Protein AF-A0A7J6SSW9-F1 (afdb_monomer_lite)

InterPro domains:
  IPR013780 Glycosyl hydrolase, all-beta [G3DSA:2.60.40.1180] (41-170)
  IPR031705 Glycosyl hydrolase family 36, C-terminal [PF16874] (64-159)

Radius of gyration: 17.12 Å; chains: 1; bounding box: 47×37×43 Å

pLDDT: mean 83.86, std 14.27, range [36.84, 98.44]

Foldseek 3Di:
DCLPDVDDDDDDPVPDDPVVVLLVVLSVVLSVQPDDPQQVPFDKDWQADQPDCVRQPDFQWGKTKIKGAGNVLQKMKIKMWTAGGRDPDTFFDFGADDDHDQAFKWQKAFQRAAQWDQDPPPRDIDGHPDGDDPRPPNIDGNNCCHPVGDGDDDDGRGDMTIIMTGGCVVPDDDHHRPSDDPVVVVPPD

Sequence (189 aa):
MSMLGAMGVELNLMKADVELLEEIKALLHVYKSCIDANLLKGNFYRLWDPFDIHSTQVFGAEATAWMLVACDRSRAIVMVCMLHLKEVGKIIPRLQLKGLSEDTLYDIIDLAPSSYVRNPQTLQVVCNPVPVSKFSGMQLRGVTLMKAGLPLQFLFDGDCSLFEIRSSELGARPGPAGSFDFTTLRSAV

Organism: Perkinsus olseni (NCB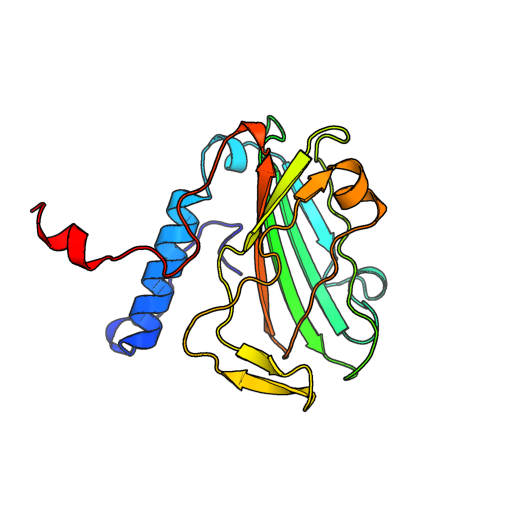I:txid32597)

Secondary structure (DSSP, 8-state):
-GGGSS----S-GGG--HHHHHHHHHHHHHHHHH--HHHHTSEEEEEE-TT-HHHHBSSSEEEEEEEEE-TTSSEEEEEEEEEEE-STTPPPPEE---S--SS-EEEEEESS-EEEEE-TTT--EEEEEEEE-TTTT-EEEHHHHHHT-EE----STT-EEEEEEEEGGG-PPP--TT-S-GGGGGG--

Structure (mmCIF, N/CA/C/O backbone):
data_AF-A0A7J6SSW9-F1
#
_entry.id   AF-A0A7J6SSW9-F1
#
loop_
_atom_site.group_PDB
_atom_site.id
_atom_site.type_symbol
_atom_site.la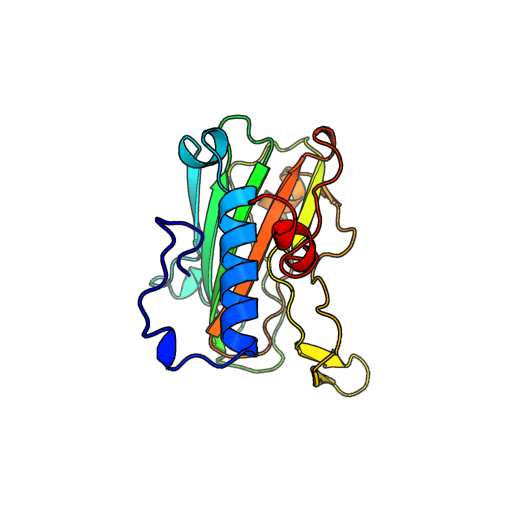bel_atom_id
_atom_site.label_alt_id
_atom_site.label_comp_id
_atom_site.label_asym_id
_atom_site.label_entity_id
_atom_site.label_seq_id
_atom_site.pdbx_PDB_ins_code
_atom_site.Cartn_x
_atom_site.Cartn_y
_atom_site.Cartn_z
_atom_site.occupancy
_atom_site.B_iso_or_equiv
_atom_site.auth_seq_id
_atom_site.auth_comp_id
_atom_site.auth_asym_id
_atom_site.auth_atom_id
_atom_site.pdbx_PDB_model_num
ATOM 1 N N . MET A 1 1 ? 8.406 -5.135 -2.472 1.00 63.28 1 MET A N 1
ATOM 2 C CA . MET A 1 1 ? 7.580 -6.127 -1.735 1.00 63.28 1 MET A CA 1
ATOM 3 C C . MET A 1 1 ? 7.979 -6.315 -0.268 1.00 63.28 1 MET A C 1
ATOM 5 O O . MET A 1 1 ? 7.126 -6.687 0.523 1.00 63.28 1 MET A O 1
ATOM 9 N N . SER A 1 2 ? 9.217 -6.018 0.144 1.00 81.31 2 SER A N 1
ATOM 10 C CA . SER A 1 2 ? 9.701 -6.224 1.525 1.00 81.31 2 SER A CA 1
ATOM 11 C C . SER A 1 2 ? 9.092 -5.301 2.601 1.00 81.31 2 SER A C 1
ATOM 13 O O . SER A 1 2 ? 9.369 -5.482 3.780 1.00 81.31 2 SER A O 1
ATOM 15 N N . MET A 1 3 ? 8.245 -4.334 2.225 1.00 84.44 3 MET A N 1
ATOM 16 C CA . MET A 1 3 ? 7.711 -3.297 3.126 1.00 84.44 3 MET A CA 1
ATOM 17 C C . MET A 1 3 ? 6.688 -3.806 4.153 1.00 84.44 3 MET A C 1
ATOM 19 O O . MET A 1 3 ? 6.492 -3.155 5.173 1.00 84.44 3 MET A O 1
ATOM 23 N N . LEU A 1 4 ? 6.034 -4.945 3.896 1.00 82.81 4 LEU A N 1
ATOM 24 C CA . LEU A 1 4 ? 5.072 -5.578 4.816 1.00 82.81 4 LEU A CA 1
ATOM 25 C C . LEU A 1 4 ? 5.655 -6.806 5.543 1.00 82.81 4 LEU A C 1
ATOM 27 O O . LEU A 1 4 ? 4.913 -7.651 6.037 1.00 82.81 4 LEU A O 1
ATOM 31 N N . GLY A 1 5 ? 6.982 -6.912 5.599 1.00 82.94 5 GLY A N 1
ATOM 32 C CA . GLY A 1 5 ? 7.710 -7.927 6.357 1.00 82.94 5 GLY A CA 1
ATOM 33 C C . GLY A 1 5 ? 8.915 -7.306 7.055 1.00 82.94 5 GLY A C 1
ATOM 34 O O . GLY A 1 5 ? 8.963 -6.094 7.252 1.00 82.94 5 GLY A O 1
ATOM 35 N N . ALA A 1 6 ? 9.908 -8.123 7.405 1.00 84.69 6 ALA A N 1
ATOM 36 C CA . ALA A 1 6 ? 11.196 -7.606 7.853 1.00 84.69 6 ALA A CA 1
ATOM 37 C C . ALA A 1 6 ? 11.920 -6.963 6.658 1.00 84.69 6 ALA A C 1
ATOM 39 O O . ALA A 1 6 ? 12.516 -7.659 5.836 1.00 84.69 6 ALA A O 1
ATOM 40 N N . MET A 1 7 ? 11.818 -5.638 6.527 1.00 86.50 7 MET A N 1
ATOM 41 C CA . MET A 1 7 ? 12.471 -4.923 5.434 1.00 86.50 7 MET A CA 1
ATOM 42 C C . MET A 1 7 ? 13.995 -4.977 5.592 1.00 86.50 7 MET A C 1
ATOM 44 O O . MET A 1 7 ? 14.540 -4.663 6.651 1.00 86.50 7 MET A O 1
ATOM 48 N N . GLY A 1 8 ? 14.668 -5.339 4.502 1.00 86.12 8 GLY A N 1
ATOM 49 C CA . GLY A 1 8 ? 16.114 -5.285 4.347 1.00 86.12 8 GLY A CA 1
ATOM 50 C C . GLY A 1 8 ? 16.493 -5.009 2.893 1.00 86.12 8 GLY A C 1
ATOM 51 O O . GLY A 1 8 ? 15.644 -5.031 1.997 1.00 86.12 8 GLY A O 1
ATOM 52 N N . VAL A 1 9 ? 17.777 -4.735 2.675 1.00 89.25 9 VAL A N 1
ATOM 53 C CA . VAL A 1 9 ? 18.369 -4.536 1.349 1.00 89.25 9 VAL A CA 1
ATOM 54 C C . VAL A 1 9 ? 19.467 -5.575 1.171 1.00 89.25 9 VAL A C 1
ATOM 56 O O . VAL A 1 9 ? 20.461 -5.556 1.891 1.00 89.25 9 VAL A O 1
ATOM 59 N N . GLU A 1 10 ? 19.288 -6.473 0.208 1.00 91.19 10 GLU A N 1
ATOM 60 C CA . GLU A 1 10 ? 20.213 -7.574 -0.076 1.00 91.19 10 GLU A CA 1
ATOM 61 C C . GLU A 1 10 ? 20.815 -7.402 -1.475 1.00 91.19 10 GLU A C 1
ATOM 63 O O . GLU A 1 10 ? 20.528 -8.147 -2.408 1.00 91.19 10 GLU A O 1
ATOM 68 N N . LEU A 1 11 ? 21.629 -6.357 -1.643 1.00 91.69 11 LEU A N 1
ATOM 69 C CA . LEU A 1 11 ? 22.349 -6.074 -2.887 1.00 91.69 11 LEU A CA 1
ATOM 70 C C . LEU A 1 11 ? 23.706 -5.425 -2.607 1.00 91.69 11 LEU A C 1
ATOM 72 O O . LEU A 1 11 ? 23.945 -4.870 -1.534 1.00 91.69 11 LEU A O 1
ATOM 76 N N . ASN A 1 12 ? 24.613 -5.482 -3.583 1.00 93.12 12 ASN A N 1
ATOM 77 C CA . ASN A 1 12 ? 25.920 -4.847 -3.455 1.00 93.12 12 ASN A CA 1
ATOM 78 C C . ASN A 1 12 ? 25.805 -3.328 -3.654 1.00 93.12 12 ASN A C 1
ATOM 80 O O . ASN A 1 12 ? 25.825 -2.845 -4.786 1.00 93.12 12 ASN A O 1
ATOM 84 N N . LEU A 1 13 ? 25.738 -2.587 -2.547 1.00 91.75 13 LEU A N 1
ATOM 85 C CA . LEU A 1 13 ? 25.616 -1.126 -2.547 1.00 91.75 13 LEU A CA 1
ATOM 86 C C . LEU A 1 13 ? 26.786 -0.412 -3.241 1.00 91.75 13 LEU A C 1
ATOM 88 O O . LEU A 1 13 ? 26.602 0.690 -3.741 1.00 91.75 13 LEU A O 1
ATOM 92 N N . MET A 1 14 ? 27.964 -1.040 -3.346 1.00 93.06 14 MET A N 1
ATOM 93 C CA . MET A 1 14 ? 29.116 -0.454 -4.050 1.00 93.06 14 MET A CA 1
ATOM 94 C C . MET A 1 14 ? 28.904 -0.354 -5.566 1.00 93.06 14 MET A C 1
ATOM 96 O O . MET A 1 14 ? 29.682 0.306 -6.248 1.00 93.06 14 MET A O 1
ATOM 100 N N . LYS A 1 15 ? 27.892 -1.048 -6.097 1.00 94.44 15 LYS A N 1
ATOM 101 C CA . LYS A 1 15 ? 27.513 -1.022 -7.515 1.00 94.44 15 LYS A CA 1
ATOM 102 C C . LYS A 1 15 ? 26.257 -0.192 -7.784 1.00 94.44 15 LYS A C 1
ATOM 104 O O . LYS A 1 15 ? 25.858 -0.098 -8.939 1.00 94.44 15 LYS A O 1
ATOM 109 N N . ALA A 1 16 ? 25.616 0.341 -6.745 1.00 92.19 16 ALA A N 1
ATOM 110 C CA . ALA A 1 16 ? 24.432 1.171 -6.897 1.00 92.19 16 ALA A CA 1
ATOM 111 C C . ALA A 1 16 ? 24.833 2.574 -7.368 1.00 92.19 16 ALA A C 1
ATOM 113 O O . ALA A 1 16 ? 25.826 3.132 -6.895 1.00 92.19 16 ALA A O 1
ATOM 114 N N . ASP A 1 17 ? 24.062 3.134 -8.294 1.00 93.81 17 ASP A N 1
ATOM 115 C CA . ASP A 1 17 ? 24.189 4.538 -8.662 1.00 93.81 17 ASP A CA 1
ATOM 116 C C . ASP A 1 17 ? 23.546 5.448 -7.601 1.00 93.81 17 ASP A C 1
ATOM 118 O O . ASP A 1 17 ? 22.956 5.001 -6.612 1.00 93.81 17 ASP A O 1
ATOM 122 N N . VAL A 1 18 ? 23.725 6.759 -7.774 1.00 91.38 18 VAL A N 1
ATOM 123 C CA . VAL A 1 18 ? 23.232 7.759 -6.818 1.00 91.38 18 VAL A CA 1
ATOM 124 C C . VAL A 1 18 ? 21.706 7.729 -6.730 1.00 91.38 18 VAL A C 1
ATOM 126 O O . VAL A 1 18 ? 21.168 7.838 -5.633 1.00 91.38 18 VAL A O 1
ATOM 129 N N . GLU A 1 19 ? 21.021 7.537 -7.857 1.00 87.44 19 GLU A N 1
ATOM 130 C CA . GLU A 1 19 ? 19.557 7.504 -7.925 1.00 87.44 19 GLU A CA 1
ATOM 131 C C . GLU A 1 19 ? 18.997 6.322 -7.125 1.00 87.44 19 GLU A C 1
ATOM 133 O O . GLU A 1 19 ? 18.188 6.524 -6.217 1.00 87.44 19 GLU A O 1
ATOM 138 N N . LEU A 1 20 ? 19.517 5.111 -7.350 1.00 89.06 20 LEU A N 1
ATOM 139 C CA . LEU A 1 20 ? 19.121 3.918 -6.604 1.00 89.06 20 LEU A CA 1
ATOM 140 C C . LEU A 1 20 ? 19.415 4.051 -5.104 1.00 89.06 20 LEU A C 1
ATOM 142 O O . LEU A 1 20 ? 18.624 3.609 -4.268 1.00 89.06 20 LEU A O 1
ATOM 146 N N . LEU A 1 21 ? 20.544 4.660 -4.729 1.00 91.25 21 LEU A N 1
ATOM 147 C CA . LEU A 1 21 ? 20.866 4.896 -3.319 1.00 91.25 21 LEU A CA 1
ATOM 148 C C . LEU A 1 21 ? 19.880 5.864 -2.652 1.00 91.25 21 LEU A C 1
ATOM 150 O O . LEU A 1 21 ? 19.507 5.637 -1.497 1.00 91.25 21 LEU A O 1
ATOM 154 N N . GLU A 1 22 ? 19.451 6.920 -3.343 1.00 88.94 22 GLU A N 1
ATOM 155 C CA . GLU A 1 22 ? 18.435 7.843 -2.825 1.00 88.94 22 GLU A CA 1
ATOM 156 C C . GLU A 1 22 ? 17.058 7.174 -2.718 1.00 88.94 22 GLU A C 1
ATOM 158 O O . GLU A 1 22 ? 16.386 7.323 -1.693 1.00 88.94 22 GLU A O 1
ATOM 163 N N . GLU A 1 23 ? 16.672 6.340 -3.687 1.00 86.62 23 GLU A N 1
ATOM 164 C CA . GLU A 1 23 ? 15.442 5.543 -3.603 1.00 86.62 23 GLU A CA 1
ATOM 165 C C . GLU A 1 23 ? 15.460 4.586 -2.403 1.00 86.62 23 GLU A C 1
ATOM 167 O O . GLU A 1 23 ? 14.502 4.527 -1.624 1.00 86.62 23 GLU A O 1
ATOM 172 N N . ILE A 1 24 ? 16.576 3.878 -2.190 1.00 90.19 24 ILE A N 1
ATOM 173 C CA . ILE A 1 24 ? 16.748 2.979 -1.042 1.00 90.19 24 ILE A CA 1
ATOM 174 C C . ILE A 1 24 ? 16.606 3.752 0.277 1.00 90.19 24 ILE A C 1
ATOM 176 O O . ILE A 1 24 ? 15.903 3.296 1.186 1.00 90.19 24 ILE A O 1
ATOM 180 N N . LYS A 1 25 ? 17.239 4.927 0.401 1.00 89.88 25 LYS A N 1
ATOM 181 C CA . LYS A 1 25 ? 17.121 5.778 1.600 1.00 89.88 25 LYS A CA 1
ATOM 182 C C . LYS A 1 25 ? 15.682 6.226 1.832 1.00 89.88 25 LYS A C 1
ATOM 184 O O . LYS A 1 25 ? 15.200 6.148 2.966 1.00 89.88 25 LYS A O 1
ATOM 189 N N . ALA A 1 26 ? 14.993 6.656 0.777 1.00 87.12 26 ALA A N 1
ATOM 190 C CA . ALA A 1 26 ? 13.605 7.093 0.854 1.00 87.12 26 ALA A CA 1
ATOM 191 C C . ALA A 1 26 ? 12.683 5.952 1.319 1.00 87.12 26 ALA A C 1
ATOM 193 O O . ALA A 1 26 ? 11.898 6.136 2.252 1.00 87.12 26 ALA A O 1
ATOM 194 N N . LEU A 1 27 ? 12.836 4.748 0.757 1.00 88.06 27 LEU A N 1
ATOM 195 C CA . LEU A 1 27 ? 12.067 3.566 1.161 1.00 88.06 27 LEU A CA 1
ATOM 196 C C . LEU A 1 27 ? 12.358 3.144 2.608 1.00 88.06 27 LEU A C 1
ATOM 198 O O . LEU A 1 27 ? 11.429 2.835 3.357 1.00 88.06 27 LEU A O 1
ATOM 202 N N . LEU A 1 28 ? 13.623 3.183 3.038 1.00 89.88 28 LEU A N 1
ATOM 203 C CA . LEU A 1 28 ? 14.003 2.906 4.428 1.00 89.88 28 LEU A CA 1
ATOM 204 C C . LEU A 1 28 ? 13.375 3.906 5.404 1.00 89.88 28 LEU A C 1
ATOM 206 O O . LEU A 1 28 ? 12.927 3.517 6.485 1.00 89.88 28 LEU A O 1
ATOM 210 N N . HIS A 1 29 ? 13.333 5.187 5.038 1.00 88.38 29 HIS A N 1
ATOM 211 C CA . HIS A 1 29 ? 12.685 6.218 5.845 1.00 88.38 29 HIS A CA 1
ATOM 212 C C . HIS A 1 29 ? 11.173 5.989 5.950 1.00 88.38 29 HIS A C 1
ATOM 214 O O . HIS A 1 29 ? 10.616 6.046 7.050 1.00 88.38 29 HIS A O 1
ATOM 220 N N . VAL A 1 30 ? 10.509 5.656 4.840 1.00 89.12 30 VAL A N 1
ATOM 221 C CA . VAL A 1 30 ? 9.089 5.275 4.859 1.00 89.12 30 VAL A CA 1
ATOM 222 C C . VAL A 1 30 ? 8.862 4.076 5.764 1.00 89.12 30 VAL A C 1
ATOM 224 O O . VAL A 1 30 ? 7.982 4.129 6.617 1.00 89.12 30 VAL A O 1
ATOM 227 N N . TYR A 1 31 ? 9.666 3.021 5.636 1.00 90.38 31 TYR A N 1
ATOM 228 C CA . TYR A 1 31 ? 9.512 1.824 6.459 1.00 90.38 31 TYR A CA 1
ATOM 229 C C . TYR A 1 31 ? 9.619 2.157 7.953 1.00 90.38 31 TYR A C 1
ATOM 231 O O . TYR A 1 31 ? 8.711 1.848 8.723 1.00 90.38 31 TYR A O 1
ATOM 239 N N . LYS A 1 32 ? 10.680 2.873 8.350 1.00 88.38 32 LYS A N 1
ATOM 240 C CA . LYS A 1 32 ? 10.925 3.258 9.751 1.00 88.38 32 LYS A CA 1
ATOM 241 C C . LYS A 1 32 ? 9.877 4.218 10.321 1.00 88.38 32 LYS A C 1
ATOM 243 O O . LYS A 1 32 ? 9.654 4.205 11.525 1.00 88.38 32 LYS A O 1
ATOM 248 N N . SER A 1 33 ? 9.264 5.060 9.489 1.00 87.50 33 SER A N 1
ATOM 249 C CA . SER A 1 33 ? 8.236 6.020 9.924 1.00 87.50 33 SER A CA 1
ATOM 250 C C . SER A 1 33 ? 6.816 5.446 9.904 1.00 87.50 33 SER A C 1
ATOM 252 O O . SER A 1 33 ? 5.956 5.921 10.642 1.00 87.50 33 SER A O 1
ATOM 254 N N . CYS A 1 34 ? 6.543 4.445 9.060 1.00 87.88 34 CYS A N 1
ATOM 255 C CA . CYS A 1 34 ? 5.229 3.804 8.966 1.00 87.88 34 CYS A CA 1
ATOM 256 C C . CYS A 1 34 ? 5.042 2.679 9.973 1.00 87.88 34 CYS A C 1
ATOM 258 O O . CYS A 1 34 ? 3.962 2.550 10.541 1.00 87.88 34 CYS A O 1
ATOM 260 N N . ILE A 1 35 ? 6.048 1.817 10.119 1.00 88.62 35 ILE A N 1
ATOM 261 C CA . ILE A 1 35 ? 5.898 0.551 10.829 1.00 88.62 35 ILE A CA 1
ATOM 262 C C . ILE A 1 35 ? 6.248 0.757 12.299 1.00 88.62 35 ILE A C 1
ATOM 264 O O . ILE A 1 35 ? 7.412 0.915 12.659 1.00 88.62 35 ILE A O 1
ATOM 268 N N . ASP A 1 36 ? 5.226 0.733 13.151 1.00 90.38 36 ASP A N 1
ATOM 269 C CA . ASP A 1 36 ? 5.363 0.824 14.601 1.00 90.38 36 ASP A CA 1
ATOM 270 C C . ASP A 1 36 ? 4.802 -0.411 15.321 1.00 90.38 36 ASP A C 1
ATOM 272 O O . ASP A 1 36 ? 4.251 -1.335 14.720 1.00 90.38 36 ASP A O 1
ATOM 276 N N . ALA A 1 37 ? 4.939 -0.431 16.648 1.00 91.25 37 ALA A N 1
ATOM 277 C CA . ALA A 1 37 ? 4.494 -1.548 17.472 1.00 91.25 37 ALA A CA 1
ATOM 278 C C . ALA A 1 37 ? 2.972 -1.789 17.429 1.00 91.25 37 ALA A C 1
ATOM 280 O O . ALA A 1 37 ? 2.544 -2.919 17.661 1.00 91.25 37 ALA A O 1
ATOM 281 N N . ASN A 1 38 ? 2.159 -0.760 17.163 1.00 92.56 38 ASN A N 1
ATOM 282 C CA . ASN A 1 38 ? 0.702 -0.888 17.089 1.00 92.56 38 ASN A CA 1
ATOM 283 C C . ASN A 1 38 ? 0.282 -1.562 15.772 1.00 92.56 38 ASN A C 1
ATOM 285 O O . ASN A 1 38 ? -0.562 -2.456 15.776 1.00 92.56 38 ASN A O 1
ATOM 289 N N . LEU A 1 39 ? 0.928 -1.201 14.659 1.00 92.75 39 LEU A N 1
ATOM 290 C CA . LEU A 1 39 ? 0.772 -1.888 13.374 1.00 92.75 39 LEU A CA 1
ATOM 291 C C . LEU A 1 39 ? 1.283 -3.331 13.433 1.00 92.75 39 LEU A C 1
ATOM 293 O O . LEU A 1 39 ? 0.570 -4.239 13.016 1.00 92.75 39 LEU A O 1
ATOM 297 N N . LEU A 1 40 ? 2.474 -3.563 13.995 1.00 91.38 40 LEU A N 1
ATOM 298 C CA . LEU A 1 40 ? 3.087 -4.900 14.063 1.00 91.38 40 LEU A CA 1
ATOM 299 C C . LEU A 1 40 ? 2.290 -5.906 14.906 1.00 91.38 40 LEU A C 1
ATOM 301 O O . LEU A 1 40 ? 2.305 -7.096 14.605 1.00 91.38 40 LEU A O 1
ATOM 305 N N . LYS A 1 41 ? 1.606 -5.446 15.959 1.00 94.44 41 LYS A N 1
ATOM 306 C CA . LYS A 1 41 ? 0.705 -6.279 16.781 1.00 94.44 41 LYS A CA 1
ATOM 307 C C . LYS A 1 41 ? -0.701 -6.405 16.194 1.00 94.44 41 LYS A C 1
ATOM 309 O O . LYS A 1 41 ? -1.527 -7.128 16.749 1.00 94.44 41 LYS A O 1
ATOM 314 N N . GLY A 1 42 ? -0.970 -5.657 15.131 1.00 95.75 42 GLY A N 1
ATOM 315 C CA . GLY A 1 42 ? -2.257 -5.569 14.480 1.00 95.75 42 GLY A CA 1
ATOM 316 C C . GLY A 1 42 ? -2.612 -6.803 13.655 1.00 95.75 42 GLY A C 1
ATOM 317 O O . GLY A 1 42 ? -2.025 -7.877 13.775 1.00 95.75 42 GLY A O 1
ATOM 318 N N . ASN A 1 43 ? -3.606 -6.641 12.788 1.00 97.69 43 ASN A N 1
ATOM 319 C CA . ASN A 1 43 ? -4.138 -7.718 11.965 1.00 97.69 43 ASN A CA 1
ATOM 320 C C . ASN A 1 43 ? -3.596 -7.639 10.538 1.00 97.69 43 ASN A C 1
ATOM 322 O O . ASN A 1 43 ? -3.675 -6.593 9.892 1.00 97.69 43 ASN A O 1
ATOM 326 N N . PHE A 1 44 ? -3.108 -8.766 10.027 1.00 96.62 44 PHE A N 1
ATOM 327 C CA . PHE A 1 44 ? -2.694 -8.913 8.636 1.00 96.62 44 PHE A CA 1
ATOM 328 C C . PHE A 1 44 ? -3.826 -9.523 7.802 1.00 96.62 44 PHE A C 1
ATOM 330 O O . PHE A 1 44 ? -4.333 -10.600 8.120 1.00 96.62 44 PHE A O 1
ATOM 337 N N . TYR A 1 45 ? -4.194 -8.864 6.705 1.00 96.81 45 TYR A N 1
ATOM 338 C CA . TYR A 1 45 ? -5.230 -9.328 5.787 1.00 96.81 45 TYR A CA 1
ATOM 339 C C . TYR A 1 45 ? -4.664 -9.543 4.389 1.00 96.81 45 TYR A C 1
ATOM 341 O O . TYR A 1 45 ? -4.054 -8.651 3.796 1.00 96.81 45 TYR A O 1
ATOM 349 N N . ARG A 1 46 ? -4.968 -10.713 3.823 1.00 94.44 46 ARG A N 1
ATOM 350 C CA . ARG A 1 46 ? -4.842 -10.949 2.385 1.00 94.44 46 ARG A CA 1
ATOM 351 C C . ARG A 1 46 ? -6.072 -10.392 1.669 1.00 94.44 46 ARG A C 1
ATOM 353 O O . ARG A 1 46 ? -7.213 -10.693 2.052 1.00 94.44 46 ARG A O 1
ATOM 360 N N . LEU A 1 47 ? -5.837 -9.540 0.676 1.00 93.31 47 LEU A N 1
ATOM 361 C CA . LEU A 1 47 ? -6.886 -8.866 -0.087 1.00 93.31 47 LEU A CA 1
ATOM 362 C C . LEU A 1 47 ? -7.089 -9.540 -1.443 1.00 93.31 47 LEU A C 1
ATOM 364 O O . LEU A 1 47 ? -8.217 -9.922 -1.743 1.00 93.31 47 LEU A O 1
ATOM 368 N N . TRP A 1 48 ? -6.001 -9.768 -2.181 1.00 91.19 48 TRP A N 1
ATOM 369 C CA . TRP A 1 48 ? -5.976 -10.580 -3.401 1.00 91.19 48 TRP A CA 1
ATOM 370 C C . TRP A 1 48 ? -4.958 -11.706 -3.248 1.00 91.19 48 TRP A C 1
ATOM 372 O O . TRP A 1 48 ? -3.871 -11.481 -2.713 1.00 91.19 48 TRP A O 1
ATOM 382 N N . ASP A 1 49 ? -5.340 -12.908 -3.670 1.00 87.31 49 ASP A N 1
ATOM 383 C CA . ASP A 1 49 ? -4.546 -14.127 -3.559 1.00 87.31 49 ASP A CA 1
ATOM 384 C C . ASP A 1 49 ? -3.836 -14.407 -4.890 1.00 87.31 49 ASP A C 1
ATOM 386 O O . ASP A 1 49 ? -4.530 -14.724 -5.854 1.00 87.31 49 ASP A O 1
ATOM 390 N N . PRO A 1 50 ? -2.488 -14.365 -4.942 1.00 83.75 50 PRO A N 1
ATOM 391 C CA . PRO A 1 50 ? -1.700 -14.543 -6.165 1.00 83.75 50 PRO A CA 1
ATOM 392 C C . PRO A 1 50 ? -1.920 -15.890 -6.870 1.00 83.75 50 PRO A C 1
ATOM 394 O O . PRO A 1 50 ? -1.547 -16.021 -8.033 1.00 83.75 50 PRO A O 1
ATOM 397 N N . PHE A 1 51 ? -2.499 -16.885 -6.192 1.00 83.56 51 PHE A N 1
ATOM 398 C CA . PHE A 1 51 ? -2.753 -18.218 -6.743 1.00 83.56 51 PHE A CA 1
ATOM 399 C C . PHE A 1 51 ? -4.208 -18.432 -7.163 1.00 83.56 51 PHE A C 1
ATOM 401 O O . PHE A 1 51 ? -4.502 -19.383 -7.889 1.00 83.56 51 PHE A O 1
ATOM 408 N N . ASP A 1 52 ? -5.118 -17.559 -6.733 1.00 80.81 52 ASP A N 1
ATOM 409 C CA . ASP A 1 52 ? -6.508 -17.600 -7.160 1.00 80.81 52 ASP A CA 1
ATOM 410 C C . ASP A 1 52 ? -6.713 -16.638 -8.326 1.00 80.81 52 ASP A C 1
ATOM 412 O O . ASP A 1 52 ? -6.789 -15.415 -8.156 1.00 80.81 52 ASP A O 1
ATOM 416 N N . ILE A 1 53 ? -6.856 -17.217 -9.518 1.00 68.00 53 ILE A N 1
ATOM 417 C CA . ILE A 1 53 ? -7.146 -16.480 -10.746 1.00 68.00 53 ILE A CA 1
ATOM 418 C C . ILE A 1 53 ? -8.417 -15.635 -10.626 1.00 68.00 53 ILE A C 1
ATOM 420 O O . ILE A 1 53 ? -8.484 -14.582 -11.241 1.00 68.00 53 ILE A O 1
ATOM 424 N N . HIS A 1 54 ? -9.411 -16.031 -9.830 1.00 71.50 54 HIS A N 1
ATOM 425 C CA . HIS A 1 54 ? -10.647 -15.261 -9.683 1.00 71.50 54 HIS A CA 1
ATOM 426 C C . HIS A 1 54 ? -10.461 -14.038 -8.783 1.00 71.50 54 HIS A C 1
ATOM 428 O O . HIS A 1 54 ? -11.144 -13.032 -8.973 1.00 71.50 54 HIS A O 1
ATOM 434 N N . SER A 1 55 ? -9.526 -14.105 -7.832 1.00 67.19 55 SER A N 1
ATOM 435 C CA . SER A 1 55 ? -9.204 -12.984 -6.945 1.00 67.19 55 SER A CA 1
ATOM 436 C C . SER A 1 55 ? -8.155 -12.030 -7.529 1.00 67.19 55 SER A C 1
ATOM 438 O O . SER A 1 55 ? -8.193 -10.836 -7.240 1.00 67.19 55 SER A O 1
ATOM 440 N N . THR A 1 56 ? -7.236 -12.551 -8.350 1.00 62.56 56 THR A N 1
ATOM 441 C CA . THR A 1 56 ? -6.145 -11.793 -8.987 1.00 62.56 56 THR A CA 1
ATOM 442 C C . THR A 1 56 ? -6.513 -11.220 -10.335 1.00 62.56 56 THR A C 1
ATOM 444 O O . THR A 1 56 ? -5.941 -10.188 -10.682 1.00 62.56 56 THR A O 1
ATOM 447 N N . GLN A 1 57 ? -7.414 -11.864 -11.098 1.00 57.00 57 GLN A N 1
ATOM 448 C CA . GLN A 1 57 ? -7.861 -11.358 -12.394 1.00 57.00 57 GLN A CA 1
ATOM 449 C C . GLN A 1 57 ? -8.786 -10.177 -12.196 1.00 57.00 57 GLN A C 1
ATOM 451 O O . GLN A 1 57 ? -10.013 -10.269 -12.284 1.00 57.00 57 GLN A O 1
ATOM 456 N N . VAL A 1 58 ? -8.168 -9.025 -12.001 1.00 60.88 58 VAL A N 1
ATOM 457 C CA . VAL A 1 58 ? -8.887 -7.776 -12.068 1.00 60.88 58 VAL A CA 1
ATOM 458 C C . VAL A 1 58 ? -8.789 -7.262 -13.494 1.00 60.88 58 VAL A C 1
ATOM 460 O O . VAL A 1 58 ? -7.776 -6.706 -13.901 1.00 60.88 58 VAL A O 1
ATOM 463 N N . PHE A 1 59 ? -9.844 -7.520 -14.271 1.00 61.59 59 PHE A N 1
ATOM 464 C CA . PHE A 1 59 ? -10.065 -6.957 -15.607 1.00 61.59 59 PHE A CA 1
ATOM 465 C C . PHE A 1 59 ? -8.832 -6.985 -16.534 1.00 61.59 59 PHE A C 1
ATOM 467 O O . PHE A 1 59 ? -8.480 -5.973 -17.127 1.00 61.59 59 PHE A O 1
ATOM 474 N N . GLY A 1 60 ? -8.200 -8.149 -16.710 1.00 61.47 60 GLY A N 1
ATOM 475 C CA . GLY A 1 60 ? -7.062 -8.286 -17.630 1.00 61.47 60 GLY A CA 1
ATOM 476 C C . GLY A 1 60 ? -5.701 -7.990 -17.001 1.00 61.47 60 GLY A C 1
ATOM 477 O O . GLY A 1 60 ? -4.759 -7.670 -17.718 1.00 61.47 60 GLY A O 1
ATOM 478 N N . ALA A 1 61 ? -5.578 -8.121 -15.685 1.00 68.38 61 ALA A N 1
ATOM 479 C CA . ALA A 1 61 ? -4.309 -8.043 -14.979 1.00 68.38 61 ALA A CA 1
ATOM 480 C C . ALA A 1 61 ? -4.284 -9.061 -13.829 1.00 68.38 61 ALA A C 1
ATOM 482 O O . ALA A 1 61 ? -5.341 -9.376 -13.291 1.00 68.38 61 ALA A O 1
ATOM 483 N N . GLU A 1 62 ? -3.114 -9.589 -13.482 1.00 83.94 62 GLU A N 1
ATOM 484 C CA . GLU A 1 62 ? -2.877 -10.431 -12.307 1.00 83.94 62 GLU A CA 1
ATOM 485 C C . GLU A 1 62 ? -2.198 -9.589 -11.236 1.00 83.94 62 GLU A C 1
ATOM 487 O O . GLU A 1 62 ? -1.101 -9.079 -11.454 1.00 83.94 62 GLU A O 1
ATOM 492 N N . ALA A 1 63 ? -2.835 -9.433 -10.079 1.00 87.75 63 ALA A N 1
ATOM 493 C CA . ALA A 1 63 ? -2.299 -8.624 -8.993 1.00 87.75 63 ALA A CA 1
ATOM 494 C C . ALA A 1 63 ? -2.483 -9.297 -7.636 1.00 87.75 63 ALA A C 1
ATOM 496 O O . ALA A 1 63 ? -3.461 -9.997 -7.396 1.00 87.75 63 ALA A O 1
ATOM 497 N N . THR A 1 64 ? -1.563 -9.016 -6.720 1.00 91.38 64 THR A N 1
ATOM 498 C CA . THR A 1 64 ? -1.647 -9.452 -5.325 1.00 91.38 64 THR A CA 1
ATOM 499 C C . THR A 1 64 ? -1.699 -8.250 -4.400 1.00 91.38 64 THR A C 1
ATOM 501 O O . THR A 1 64 ? -1.083 -7.216 -4.671 1.00 91.38 64 THR A O 1
ATOM 504 N N . ALA A 1 65 ? -2.431 -8.375 -3.299 1.00 93.19 65 ALA A N 1
ATOM 505 C CA . ALA A 1 65 ? -2.634 -7.272 -2.376 1.00 93.19 65 ALA A CA 1
ATOM 506 C C . ALA A 1 65 ? -2.732 -7.752 -0.933 1.00 93.19 65 ALA A C 1
ATOM 508 O O . ALA A 1 65 ? -3.415 -8.733 -0.620 1.00 93.19 65 ALA A O 1
ATOM 509 N N . TRP A 1 66 ? -2.099 -6.997 -0.045 1.00 94.88 66 TRP A N 1
ATOM 510 C CA . TRP A 1 66 ? -2.070 -7.267 1.384 1.00 94.88 66 TRP A CA 1
ATOM 511 C C . TRP A 1 66 ? -2.229 -5.966 2.159 1.00 94.88 66 TRP A C 1
ATOM 513 O O . TRP A 1 66 ? -1.859 -4.892 1.677 1.00 94.88 66 TRP A O 1
ATOM 523 N N . MET A 1 67 ? -2.734 -6.066 3.384 1.00 96.75 67 MET A N 1
ATOM 524 C CA . MET A 1 67 ? -2.754 -4.935 4.301 1.00 96.75 67 MET A CA 1
ATOM 525 C C . MET A 1 67 ? -2.468 -5.348 5.740 1.00 96.75 67 MET A C 1
ATOM 527 O O . MET A 1 67 ? -2.857 -6.430 6.177 1.00 96.75 67 MET A O 1
ATOM 531 N N . LEU A 1 68 ? -1.829 -4.449 6.479 1.00 97.19 68 LEU A N 1
ATOM 532 C CA . LEU A 1 68 ? -1.617 -4.541 7.919 1.00 97.19 68 LEU A CA 1
ATOM 533 C C . LEU A 1 68 ? -2.439 -3.444 8.594 1.00 97.19 68 LEU A C 1
ATOM 535 O O . LEU A 1 68 ? -2.266 -2.276 8.264 1.00 97.19 68 LEU A O 1
ATOM 539 N N . VAL A 1 69 ? -3.333 -3.807 9.510 1.00 98.00 69 VAL A N 1
ATOM 540 C CA . VAL A 1 69 ? -4.222 -2.878 10.229 1.00 98.00 69 VAL A CA 1
ATOM 541 C C . VAL A 1 69 ? -3.809 -2.816 11.688 1.00 98.00 69 VAL A C 1
ATOM 543 O O . VAL A 1 69 ? -3.743 -3.856 12.335 1.00 98.00 69 VAL A O 1
ATOM 546 N N . ALA A 1 70 ? -3.588 -1.615 12.216 1.00 97.12 70 ALA A N 1
ATOM 547 C CA . ALA A 1 70 ? -3.261 -1.392 13.622 1.00 97.12 70 ALA A CA 1
ATOM 548 C C . ALA A 1 70 ? -4.346 -1.934 14.575 1.00 97.12 70 ALA A C 1
ATOM 550 O O . ALA A 1 70 ? -5.519 -2.025 14.202 1.00 97.12 70 ALA A O 1
ATOM 551 N N . CYS A 1 71 ? -3.982 -2.274 15.817 1.00 97.12 71 CYS A N 1
ATOM 552 C CA . CYS A 1 71 ? -4.919 -2.864 16.788 1.00 97.12 71 CYS A CA 1
ATOM 553 C C . CYS A 1 71 ? -6.150 -1.986 17.056 1.00 97.12 71 CYS A C 1
ATOM 555 O O . CYS A 1 71 ? -7.266 -2.487 17.178 1.00 97.12 71 CYS A O 1
ATOM 557 N N . ASP A 1 72 ? -5.938 -0.675 17.121 1.00 96.56 72 ASP A N 1
ATOM 558 C CA . ASP A 1 72 ? -6.967 0.352 17.319 1.00 96.56 72 ASP A CA 1
ATOM 559 C C . ASP A 1 72 ? -7.720 0.719 16.028 1.00 96.56 72 ASP A C 1
ATOM 561 O O . ASP A 1 72 ? -8.622 1.552 16.056 1.00 96.56 72 ASP A O 1
ATOM 565 N N . ARG A 1 73 ? -7.351 0.114 14.888 1.00 97.75 73 ARG A N 1
ATOM 566 C CA . ARG A 1 73 ? -7.883 0.400 13.544 1.00 97.75 73 ARG A CA 1
ATOM 567 C C . ARG A 1 73 ? -7.740 1.864 13.128 1.00 97.75 73 ARG A C 1
ATOM 569 O O . ARG A 1 73 ? -8.376 2.288 12.162 1.00 97.75 73 ARG A O 1
ATOM 576 N N . SER A 1 74 ? -6.903 2.637 13.817 1.00 96.00 74 SER A N 1
ATOM 577 C CA . SER A 1 74 ? -6.691 4.046 13.497 1.00 96.00 74 SER A CA 1
ATOM 578 C C . SER A 1 74 ? -5.878 4.198 12.216 1.00 96.00 74 SER A C 1
ATOM 580 O O . SER A 1 74 ? -5.987 5.217 11.537 1.00 96.00 74 SER A O 1
ATOM 582 N N . ARG A 1 75 ? -5.081 3.179 11.864 1.00 95.62 75 ARG A N 1
ATOM 583 C CA . ARG A 1 75 ? -4.243 3.158 10.665 1.00 95.62 75 ARG A CA 1
ATOM 584 C C . ARG A 1 75 ? -4.125 1.780 10.037 1.00 95.62 75 ARG A C 1
ATOM 586 O O . ARG A 1 75 ? -4.247 0.761 10.718 1.00 95.62 75 ARG A O 1
ATOM 593 N N . ALA A 1 76 ? -3.814 1.760 8.749 1.00 97.19 76 ALA A N 1
ATOM 594 C CA . ALA A 1 76 ? -3.402 0.569 8.029 1.00 97.19 76 ALA A CA 1
ATOM 595 C C . ALA A 1 76 ? -2.352 0.896 6.960 1.00 97.19 76 ALA A C 1
ATOM 597 O O . ALA A 1 76 ? -2.372 1.979 6.385 1.00 97.19 76 ALA A O 1
ATOM 598 N N . ILE A 1 77 ? -1.472 -0.055 6.659 1.00 96.38 77 ILE A N 1
ATOM 599 C CA . ILE A 1 77 ? -0.556 0.009 5.513 1.00 96.38 77 ILE A CA 1
ATOM 600 C C . ILE A 1 77 ? -1.025 -1.008 4.486 1.00 96.38 77 ILE A C 1
ATOM 602 O O . ILE A 1 77 ? -1.238 -2.174 4.822 1.00 96.38 77 ILE A O 1
ATOM 606 N N . VAL A 1 78 ? -1.184 -0.570 3.243 1.00 96.31 78 VAL A N 1
ATOM 607 C CA . VAL A 1 78 ? -1.651 -1.397 2.132 1.00 96.31 78 VAL A CA 1
ATOM 608 C C . VAL A 1 78 ? -0.563 -1.457 1.072 1.00 96.31 78 VAL A C 1
ATOM 610 O O . VAL A 1 78 ? 0.005 -0.433 0.691 1.00 96.31 78 VAL A O 1
ATOM 613 N N . MET A 1 79 ? -0.288 -2.663 0.584 1.00 94.56 79 MET A N 1
ATOM 614 C CA . MET A 1 79 ? 0.613 -2.886 -0.538 1.00 94.56 79 MET A CA 1
ATOM 615 C C . MET A 1 79 ? -0.087 -3.704 -1.609 1.00 94.56 79 MET A C 1
ATOM 617 O O . MET A 1 79 ? -0.703 -4.732 -1.322 1.00 94.56 79 MET A O 1
ATOM 621 N N . VAL A 1 80 ? 0.059 -3.258 -2.849 1.00 92.31 80 VAL A N 1
ATOM 622 C CA . VAL A 1 80 ? -0.480 -3.923 -4.031 1.00 92.31 80 VAL A CA 1
ATOM 623 C C . VAL A 1 80 ? 0.628 -4.057 -5.053 1.00 92.31 80 VAL A C 1
ATOM 625 O O . VAL A 1 80 ? 1.392 -3.114 -5.261 1.00 92.31 80 VAL A O 1
ATOM 628 N N . CYS A 1 81 ? 0.736 -5.225 -5.668 1.00 90.06 81 CYS A N 1
ATOM 629 C CA . CYS A 1 81 ? 1.741 -5.520 -6.679 1.00 90.06 81 CYS A CA 1
ATOM 630 C C . CYS A 1 81 ? 1.043 -6.076 -7.913 1.00 90.06 81 CYS A C 1
ATOM 632 O O . CYS A 1 81 ? 0.333 -7.081 -7.822 1.00 90.06 81 CYS A O 1
ATOM 634 N N . MET A 1 82 ? 1.257 -5.420 -9.048 1.00 87.62 82 MET A N 1
ATOM 635 C CA . MET A 1 82 ? 0.903 -5.946 -10.354 1.00 87.62 82 MET A CA 1
ATOM 636 C C . MET A 1 82 ? 1.928 -7.009 -10.740 1.00 87.62 82 MET A C 1
ATOM 638 O O . MET A 1 82 ? 3.119 -6.722 -10.828 1.00 87.62 82 MET A O 1
ATOM 642 N N . LEU A 1 83 ? 1.471 -8.237 -10.947 1.00 85.25 83 LEU A N 1
ATOM 643 C CA . LEU A 1 83 ? 2.316 -9.352 -11.363 1.00 85.25 83 LEU A CA 1
ATOM 644 C C . LEU A 1 83 ? 2.442 -9.374 -12.884 1.00 85.25 83 LEU A C 1
ATOM 646 O O . LEU A 1 83 ? 3.553 -9.457 -13.399 1.00 85.25 83 LEU A O 1
ATOM 650 N N . HIS A 1 84 ? 1.314 -9.256 -13.588 1.00 80.94 84 HIS A N 1
ATOM 651 C CA . HIS A 1 84 ? 1.290 -9.290 -15.046 1.00 80.94 84 HIS A CA 1
ATOM 652 C C . HIS A 1 84 ? 0.057 -8.586 -15.627 1.00 80.94 84 HIS A C 1
ATOM 654 O O . HIS A 1 84 ? -1.077 -8.857 -15.227 1.00 80.94 84 HIS A O 1
ATOM 660 N N . LEU A 1 85 ? 0.261 -7.713 -16.608 1.00 72.81 85 LEU A N 1
ATOM 661 C CA . LEU A 1 85 ? -0.775 -7.026 -17.365 1.00 72.81 85 LEU A CA 1
ATOM 662 C C . LEU A 1 85 ? -1.099 -7.837 -18.626 1.00 72.81 85 LEU A C 1
ATOM 664 O O . LEU A 1 85 ? -0.328 -7.876 -19.582 1.00 72.81 85 LEU A O 1
ATOM 668 N N . LYS A 1 86 ? -2.273 -8.470 -18.647 1.00 67.75 86 LYS A N 1
ATOM 669 C CA . LYS A 1 86 ? -2.724 -9.299 -19.776 1.00 67.75 86 LYS A CA 1
ATOM 670 C C . LYS A 1 86 ? -3.306 -8.473 -20.917 1.00 67.75 86 LYS A C 1
ATOM 672 O O . LYS A 1 86 ? -3.111 -8.816 -22.077 1.00 67.75 86 LYS A O 1
ATOM 677 N N . GLU A 1 87 ? -4.043 -7.405 -20.608 1.00 66.81 87 GLU A N 1
ATOM 678 C CA . GLU A 1 87 ? -4.711 -6.576 -21.616 1.00 66.81 87 GLU A CA 1
ATOM 679 C C . GLU A 1 87 ? -4.671 -5.083 -21.265 1.00 66.81 87 GLU A C 1
ATOM 681 O O . GLU A 1 87 ? -5.094 -4.653 -20.191 1.00 66.81 87 GLU A O 1
ATOM 686 N N . VAL A 1 88 ? -4.209 -4.265 -22.214 1.00 61.00 88 VAL A N 1
ATOM 687 C CA . VAL A 1 88 ? -4.151 -2.805 -22.064 1.00 61.00 88 VAL A CA 1
ATOM 688 C C . VAL A 1 88 ? -5.537 -2.199 -22.312 1.00 61.00 88 VAL A C 1
ATOM 690 O O . VAL A 1 88 ? -6.165 -2.471 -23.330 1.00 61.00 88 VAL A O 1
ATOM 693 N N . GLY A 1 89 ? -5.999 -1.318 -21.417 1.00 57.59 89 GLY A N 1
ATOM 694 C CA . GLY A 1 89 ? -7.204 -0.500 -21.637 1.00 57.59 89 GLY A CA 1
ATOM 695 C C . GLY A 1 89 ? -8.506 -1.027 -21.021 1.00 57.59 89 GLY A C 1
ATOM 696 O O . GLY A 1 89 ? -9.557 -0.428 -21.246 1.00 57.59 89 GLY A O 1
ATOM 697 N N . LYS A 1 90 ? -8.461 -2.098 -20.222 1.00 61.78 90 LYS A N 1
ATOM 698 C CA . LYS A 1 90 ? -9.601 -2.550 -19.410 1.00 61.78 90 LYS A CA 1
ATOM 699 C C . LYS A 1 90 ? -9.731 -1.778 -18.081 1.00 61.78 90 LYS A C 1
ATOM 701 O O . LYS A 1 90 ? -8.850 -1.012 -17.695 1.00 61.78 90 LYS A O 1
ATOM 706 N N . ILE A 1 91 ? -10.896 -1.930 -17.438 1.00 56.88 91 ILE A N 1
ATOM 707 C CA . ILE A 1 91 ? -11.367 -1.172 -16.262 1.00 56.88 91 ILE A CA 1
ATOM 708 C C . ILE A 1 91 ? -10.362 -1.211 -15.099 1.00 56.88 91 ILE A C 1
ATOM 710 O O . ILE A 1 91 ? -9.769 -2.240 -14.799 1.00 56.88 91 ILE A O 1
ATOM 714 N N . ILE A 1 92 ? -10.248 -0.077 -14.404 1.00 66.19 92 ILE A N 1
ATOM 715 C CA . ILE A 1 92 ? -9.435 0.135 -13.202 1.00 66.19 92 ILE A CA 1
ATOM 716 C C . ILE A 1 92 ? -9.888 -0.812 -12.067 1.00 66.19 92 ILE A C 1
ATOM 718 O O . ILE A 1 92 ? -11.044 -0.712 -11.635 1.00 66.19 92 ILE A O 1
ATOM 722 N N . PRO A 1 93 ? -9.007 -1.690 -11.545 1.00 75.06 93 PRO A N 1
ATOM 723 C CA . PRO A 1 93 ? -9.282 -2.506 -10.369 1.00 75.06 93 PRO A CA 1
ATOM 724 C C . PRO A 1 93 ? -9.849 -1.717 -9.199 1.00 75.06 93 PRO A C 1
ATOM 726 O O . PRO A 1 93 ? -9.320 -0.660 -8.866 1.00 75.06 93 PRO A O 1
ATOM 729 N N . ARG A 1 94 ? -10.868 -2.259 -8.520 1.00 87.06 94 ARG A N 1
ATOM 730 C CA . ARG A 1 94 ? -11.308 -1.750 -7.215 1.00 87.06 94 ARG A CA 1
ATOM 731 C C . ARG A 1 94 ? -10.823 -2.674 -6.112 1.00 87.06 94 ARG A C 1
ATOM 733 O O . ARG A 1 94 ? -11.295 -3.800 -5.993 1.00 87.06 94 ARG A O 1
ATOM 740 N N . LEU A 1 95 ? -9.892 -2.191 -5.300 1.00 91.94 95 LEU A N 1
ATOM 741 C CA . LEU A 1 95 ? -9.392 -2.916 -4.143 1.00 91.94 95 LEU A CA 1
ATOM 742 C C . LEU A 1 95 ? -10.303 -2.673 -2.940 1.00 91.94 95 LEU A C 1
ATOM 744 O O . LEU A 1 95 ? -10.309 -1.582 -2.371 1.00 91.94 95 LEU A O 1
ATOM 748 N N . GLN A 1 96 ? -11.050 -3.696 -2.536 1.00 95.06 96 GLN A N 1
ATOM 749 C CA . GLN A 1 96 ? -11.804 -3.685 -1.284 1.00 95.06 96 GLN A CA 1
ATOM 750 C C . GLN A 1 96 ? -10.867 -3.964 -0.105 1.00 95.06 96 GLN A C 1
ATOM 752 O O . GLN A 1 96 ? -10.156 -4.971 -0.085 1.00 95.06 96 GLN A O 1
ATOM 757 N N . LEU A 1 97 ? -10.864 -3.064 0.878 1.00 97.56 97 LEU A N 1
ATOM 758 C CA . LEU A 1 97 ? -10.069 -3.211 2.099 1.00 97.56 97 LEU A CA 1
ATOM 759 C C . LEU A 1 97 ? -10.804 -4.059 3.148 1.00 97.56 97 LEU A C 1
ATOM 761 O O . LEU A 1 97 ? -11.972 -4.409 2.985 1.00 97.56 97 LEU A O 1
ATOM 765 N N . LYS A 1 98 ? -10.119 -4.398 4.245 1.00 98.12 98 LYS A N 1
ATOM 766 C CA . LYS A 1 98 ? -10.663 -5.202 5.350 1.00 98.12 98 LYS A CA 1
ATOM 767 C C . LYS A 1 98 ? -10.212 -4.662 6.708 1.00 98.12 98 LYS A C 1
ATOM 769 O O . LYS A 1 98 ? -9.165 -4.037 6.822 1.00 98.12 98 LYS A O 1
ATOM 774 N N . GLY A 1 99 ? -10.996 -4.930 7.751 1.00 97.94 99 GLY A N 1
ATOM 775 C CA . GLY A 1 99 ? -10.588 -4.708 9.144 1.00 97.94 99 GLY A CA 1
ATOM 776 C C . GLY A 1 99 ? -10.572 -3.254 9.629 1.00 97.94 99 GLY A C 1
ATOM 777 O O . GLY A 1 99 ? -10.141 -3.015 10.755 1.00 97.94 99 GLY A O 1
ATOM 778 N N . LEU A 1 100 ? -11.042 -2.298 8.823 1.00 98.44 100 LEU A N 1
ATOM 779 C CA . LEU A 1 100 ? -11.174 -0.891 9.215 1.00 98.44 100 LEU A CA 1
ATOM 780 C C . LEU A 1 100 ? -12.421 -0.666 10.084 1.00 98.44 100 LEU A C 1
ATOM 782 O O . LEU A 1 100 ? -13.329 -1.497 10.131 1.00 98.44 100 LEU A O 1
ATOM 786 N N . SER A 1 101 ? -12.475 0.471 10.775 1.00 98.19 101 SER A N 1
ATOM 787 C CA . SER A 1 101 ? -13.700 0.940 11.431 1.00 98.19 101 SER A CA 1
ATOM 788 C C . SER A 1 101 ? -14.654 1.523 10.386 1.00 98.19 101 SER A C 1
ATOM 790 O O . SER A 1 101 ? -14.243 2.360 9.586 1.00 98.19 101 SER A O 1
ATOM 792 N N . GLU A 1 102 ? -15.915 1.084 10.355 1.00 98.00 102 GLU A N 1
ATOM 793 C CA . GLU A 1 102 ? -16.871 1.474 9.305 1.00 98.00 102 GLU A CA 1
ATOM 794 C C . GLU A 1 102 ? -17.146 2.983 9.276 1.00 98.00 102 GLU A C 1
ATOM 796 O O . GLU A 1 102 ? -17.144 3.591 8.200 1.00 98.00 102 GLU A O 1
ATOM 801 N N . ASP A 1 103 ? -17.320 3.582 10.453 1.00 97.56 103 ASP A N 1
ATOM 802 C CA . ASP A 1 103 ? -17.737 4.976 10.598 1.00 97.56 103 ASP A CA 1
ATOM 803 C C . ASP A 1 103 ? -16.575 5.970 10.546 1.00 97.56 103 ASP A C 1
ATOM 805 O O . ASP A 1 103 ? -16.792 7.158 10.308 1.00 97.56 103 ASP A O 1
ATOM 809 N N . THR A 1 104 ? -15.341 5.507 10.728 1.00 97.75 104 THR A N 1
ATOM 810 C CA . THR A 1 104 ? -14.160 6.373 10.750 1.00 97.75 104 THR A CA 1
ATOM 811 C C . THR A 1 104 ? -13.868 6.924 9.354 1.00 97.75 104 THR A C 1
ATOM 813 O O . THR A 1 104 ? -13.903 6.191 8.361 1.00 97.75 104 THR A O 1
ATOM 816 N N . LEU A 1 105 ? -13.589 8.228 9.277 1.00 97.56 105 LEU A N 1
ATOM 817 C CA . LEU A 1 105 ? -13.086 8.882 8.072 1.00 97.56 105 LEU A CA 1
ATOM 818 C C . LEU A 1 105 ? -11.568 8.696 7.999 1.00 97.56 105 LEU A C 1
ATOM 820 O O . LEU A 1 105 ? -10.863 8.992 8.965 1.00 97.56 105 LEU A O 1
ATOM 824 N N . TYR A 1 106 ? -11.084 8.202 6.864 1.00 96.94 106 TYR A N 1
ATOM 825 C CA . TYR A 1 106 ? -9.668 7.950 6.644 1.00 96.94 106 TYR A CA 1
ATOM 826 C C . TYR A 1 106 ? -9.125 8.765 5.475 1.00 96.94 106 TYR A C 1
ATOM 828 O O . TYR A 1 106 ? -9.723 8.788 4.398 1.00 96.94 106 TYR A O 1
ATOM 836 N N . ASP A 1 107 ? -7.949 9.344 5.684 1.00 95.06 107 ASP A N 1
ATOM 837 C CA . ASP A 1 107 ? -7.057 9.855 4.652 1.00 95.06 107 ASP A CA 1
ATOM 838 C C . ASP A 1 107 ? -6.319 8.697 3.974 1.00 95.06 107 ASP A C 1
ATOM 840 O O . ASP A 1 107 ? -5.842 7.772 4.643 1.00 95.06 107 ASP A O 1
ATOM 844 N N . ILE A 1 108 ? -6.198 8.759 2.647 1.00 94.19 108 ILE A N 1
ATOM 845 C CA . ILE A 1 108 ? -5.394 7.814 1.864 1.00 94.19 108 ILE A CA 1
ATOM 846 C C . ILE A 1 108 ? -4.119 8.519 1.408 1.00 94.19 108 ILE A C 1
ATOM 848 O O . ILE A 1 108 ? -4.154 9.458 0.614 1.00 94.19 108 ILE A O 1
ATOM 852 N N . ILE A 1 109 ? -2.980 8.059 1.916 1.00 91.50 109 ILE A N 1
ATOM 853 C CA . ILE A 1 109 ? -1.685 8.715 1.741 1.00 91.50 109 ILE A CA 1
ATOM 854 C C . ILE A 1 109 ? -0.773 7.790 0.945 1.00 91.50 109 ILE A C 1
ATOM 856 O O . ILE A 1 109 ? -0.383 6.728 1.425 1.00 91.50 109 ILE A O 1
ATOM 860 N N . ASP A 1 110 ? -0.413 8.198 -0.270 1.00 91.06 110 ASP A N 1
ATOM 861 C CA . ASP A 1 110 ? 0.589 7.502 -1.079 1.00 91.06 110 ASP A CA 1
ATOM 862 C C . ASP A 1 110 ? 1.960 7.604 -0.400 1.00 91.06 110 ASP A C 1
ATOM 864 O O . ASP A 1 110 ? 2.432 8.703 -0.113 1.00 91.06 110 ASP A O 1
ATOM 868 N N . LEU A 1 111 ? 2.575 6.466 -0.086 1.00 90.31 111 LEU A N 1
ATOM 869 C CA . LEU A 1 111 ? 3.838 6.417 0.650 1.00 90.31 111 LEU A CA 1
ATOM 870 C C . LEU A 1 111 ? 5.045 6.360 -0.280 1.00 90.31 111 LEU A C 1
ATOM 872 O O . LEU A 1 111 ? 6.130 6.764 0.130 1.00 90.31 111 LEU A O 1
ATOM 876 N N . ALA A 1 112 ? 4.867 5.863 -1.502 1.00 88.38 112 ALA A N 1
ATOM 877 C CA . ALA A 1 112 ? 5.920 5.723 -2.501 1.00 88.38 112 ALA A CA 1
ATOM 878 C C . ALA A 1 112 ? 5.370 6.144 -3.875 1.00 88.38 112 ALA A C 1
ATOM 880 O O . ALA A 1 112 ? 5.149 5.286 -4.736 1.00 88.38 112 ALA A O 1
ATOM 881 N N . PRO A 1 113 ? 5.100 7.450 -4.066 1.00 87.25 113 PRO A N 1
ATOM 882 C CA . PRO A 1 113 ? 4.527 7.959 -5.304 1.00 87.25 113 PRO A CA 1
ATOM 883 C C . PRO A 1 113 ? 5.468 7.721 -6.487 1.00 87.25 113 PRO A C 1
ATOM 885 O O . PRO A 1 113 ? 6.690 7.765 -6.351 1.00 87.25 113 PRO A O 1
ATOM 888 N N . SER A 1 114 ? 4.886 7.503 -7.665 1.00 83.56 114 SER A N 1
ATOM 889 C CA . SER A 1 114 ? 5.641 7.274 -8.898 1.00 83.56 114 SER A CA 1
ATOM 890 C C . SER A 1 114 ? 5.886 8.581 -9.649 1.00 83.56 114 SER A C 1
ATOM 892 O O . SER A 1 114 ? 5.013 9.452 -9.718 1.00 83.56 114 SER A O 1
ATOM 894 N N . SER A 1 115 ? 7.058 8.691 -10.270 1.00 85.88 115 SER A N 1
ATOM 895 C CA . SER A 1 115 ? 7.355 9.735 -11.256 1.00 85.88 115 SER A CA 1
ATOM 896 C C . SER A 1 115 ? 6.693 9.452 -12.606 1.00 85.88 115 SER A C 1
ATOM 898 O O . SER A 1 115 ? 6.548 10.356 -13.419 1.00 85.88 115 SER A O 1
ATOM 900 N N . TYR A 1 116 ? 6.246 8.223 -12.870 1.00 85.50 116 TYR A N 1
ATOM 901 C CA . TYR A 1 116 ? 5.576 7.880 -14.122 1.00 85.50 116 TYR A CA 1
ATOM 902 C C . TYR A 1 116 ? 4.071 8.102 -14.020 1.00 85.50 116 TYR A C 1
ATOM 904 O O . TYR A 1 116 ? 3.392 7.521 -13.172 1.00 85.50 116 TYR A O 1
ATOM 912 N N . VAL A 1 117 ? 3.534 8.914 -14.929 1.00 83.75 117 VAL A N 1
ATOM 913 C CA . VAL A 1 117 ? 2.105 9.231 -15.002 1.00 83.75 117 VAL A CA 1
ATOM 914 C C . VAL A 1 117 ? 1.585 9.067 -16.420 1.00 83.75 117 VAL A C 1
ATOM 916 O O . VAL A 1 117 ? 2.317 9.225 -17.396 1.00 83.75 117 VAL A O 1
ATOM 919 N N . ARG A 1 118 ? 0.292 8.768 -16.554 1.00 83.12 118 ARG A N 1
ATOM 920 C CA . ARG A 1 118 ? -0.370 8.754 -17.859 1.00 83.12 118 ARG A CA 1
ATOM 921 C C . ARG A 1 118 ? -0.863 10.158 -18.192 1.00 83.12 118 ARG A C 1
ATOM 923 O O . ARG A 1 118 ? -1.678 10.713 -17.458 1.00 83.12 118 ARG A O 1
ATOM 930 N N . ASN A 1 119 ? -0.404 10.714 -19.308 1.00 82.94 119 ASN A N 1
ATOM 931 C CA . ASN A 1 119 ? -0.919 11.975 -19.823 1.00 82.94 119 ASN A CA 1
ATOM 932 C C . ASN A 1 119 ? -2.404 11.788 -20.209 1.00 82.94 119 ASN A C 1
ATOM 934 O O . ASN A 1 119 ? -2.703 10.913 -21.021 1.00 82.94 119 ASN A O 1
ATOM 938 N N . PRO A 1 120 ? -3.347 12.572 -19.660 1.00 80.75 120 PRO A N 1
ATOM 939 C CA . PRO A 1 120 ? -4.775 12.363 -19.900 1.00 80.75 120 PRO A CA 1
ATOM 940 C C . PRO A 1 120 ? -5.207 12.678 -21.340 1.00 80.75 120 PRO A C 1
ATOM 942 O O . PRO A 1 120 ? -6.224 12.161 -21.789 1.00 80.75 120 PRO A O 1
ATOM 945 N N . GLN A 1 121 ? -4.450 13.506 -22.068 1.00 86.00 121 GLN A N 1
ATOM 946 C CA . GLN A 1 121 ? -4.763 13.893 -23.446 1.00 86.00 121 GLN A CA 1
ATOM 947 C C . GLN A 1 121 ? -4.217 12.883 -24.458 1.00 86.00 121 GLN A C 1
ATOM 949 O O . GLN A 1 121 ? -4.914 12.509 -25.395 1.00 86.00 121 GLN A O 1
ATOM 954 N N . THR A 1 122 ? -2.970 12.442 -24.277 1.00 86.19 122 THR A N 1
ATOM 955 C CA . THR A 1 122 ? -2.287 11.561 -25.242 1.00 86.19 122 THR A CA 1
ATOM 956 C C . THR A 1 122 ? -2.296 10.092 -24.833 1.00 86.19 122 THR A C 1
ATOM 958 O O . THR A 1 122 ? -1.922 9.235 -25.629 1.00 86.19 122 THR A O 1
ATOM 961 N N . LEU A 1 123 ? -2.677 9.790 -23.587 1.00 80.69 123 LEU A N 1
ATOM 962 C CA . LEU A 1 123 ? -2.600 8.471 -22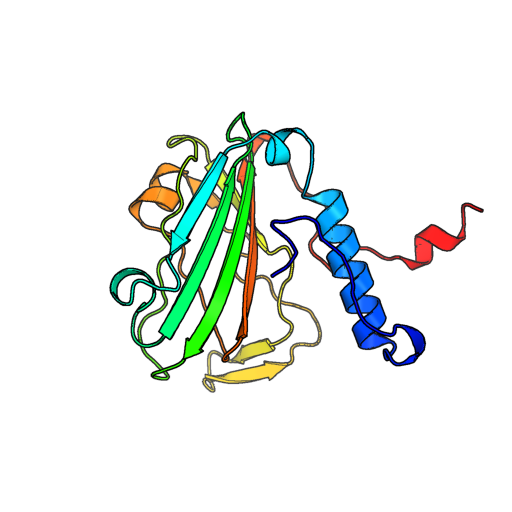.943 1.00 80.69 123 LEU A CA 1
ATOM 963 C C . LEU A 1 123 ? -1.188 7.867 -22.880 1.00 80.69 123 LEU A C 1
ATOM 965 O O . LEU A 1 123 ? -1.022 6.730 -22.423 1.00 80.69 123 LEU A O 1
ATOM 969 N N . GLN A 1 124 ? 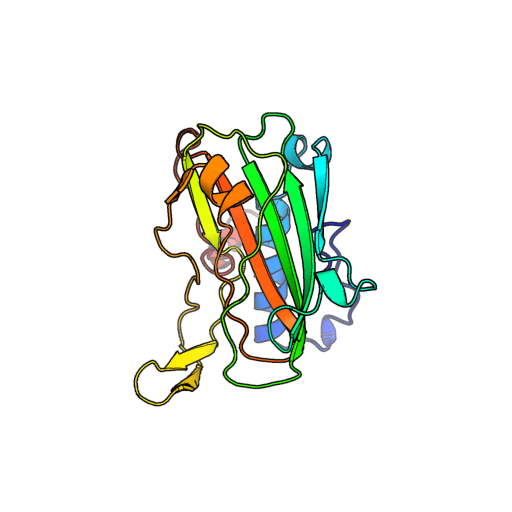-0.171 8.629 -23.285 1.00 86.19 124 GLN A N 1
ATOM 970 C CA . GLN A 1 124 ? 1.227 8.237 -23.192 1.00 86.19 124 GLN A CA 1
ATOM 971 C C . GLN A 1 124 ? 1.675 8.245 -21.737 1.00 86.19 124 GLN A C 1
ATOM 973 O O . GLN A 1 124 ? 1.261 9.100 -20.948 1.00 86.19 124 GLN A O 1
ATOM 978 N N . VAL A 1 125 ? 2.539 7.296 -21.386 1.00 85.56 125 VAL A N 1
ATOM 979 C CA . VAL A 1 125 ? 3.218 7.329 -20.096 1.00 85.56 125 VAL A CA 1
ATOM 980 C C . VAL A 1 125 ? 4.399 8.282 -20.205 1.00 85.56 125 VAL A C 1
ATOM 982 O O . VAL A 1 125 ? 5.224 8.149 -21.106 1.00 85.56 125 VAL A O 1
ATOM 985 N N . VAL A 1 126 ? 4.451 9.258 -19.307 1.00 88.56 126 VAL A N 1
ATOM 986 C CA . VAL A 1 126 ? 5.495 10.280 -19.247 1.00 88.56 126 VAL A CA 1
ATOM 987 C C . VAL A 1 126 ? 6.142 10.264 -17.869 1.00 88.56 126 VAL A C 1
ATOM 989 O O . VAL A 1 126 ? 5.486 9.957 -16.873 1.00 88.56 126 VAL A O 1
ATOM 992 N N . CYS A 1 127 ? 7.430 10.592 -17.816 1.00 87.69 127 CYS A N 1
ATOM 993 C CA . CYS A 1 127 ? 8.133 10.812 -16.559 1.00 87.69 127 CYS A CA 1
ATOM 994 C C . CYS A 1 127 ? 7.932 12.270 -16.129 1.00 87.69 127 CYS A C 1
ATOM 996 O O . CYS A 1 127 ? 8.255 13.197 -16.873 1.00 87.69 127 CYS A O 1
ATOM 998 N N . ASN A 1 128 ? 7.358 12.463 -14.950 1.00 84.00 128 ASN A N 1
ATOM 999 C CA . ASN A 1 128 ? 7.184 13.748 -14.303 1.00 84.00 128 ASN A CA 1
ATOM 1000 C C . ASN A 1 128 ? 8.379 13.993 -13.363 1.00 84.00 128 ASN A C 1
ATOM 1002 O O . ASN A 1 128 ? 8.714 13.095 -12.591 1.00 84.00 128 ASN A O 1
ATOM 1006 N N . PRO A 1 129 ? 9.010 15.184 -13.365 1.00 80.56 129 PRO A N 1
ATOM 1007 C CA . PRO A 1 129 ? 10.152 15.463 -12.488 1.00 80.56 129 PRO A CA 1
ATOM 1008 C C . PRO A 1 129 ? 9.825 15.376 -10.994 1.00 80.56 129 PRO A C 1
ATOM 1010 O O . PRO A 1 129 ? 10.718 15.180 -10.176 1.00 80.56 129 PRO A O 1
ATOM 1013 N N . VAL A 1 130 ? 8.549 15.549 -10.638 1.00 81.25 130 VAL A N 1
ATOM 1014 C CA . VAL A 1 130 ? 8.055 15.441 -9.265 1.00 81.25 130 VAL A CA 1
ATOM 1015 C C . VAL A 1 130 ? 7.120 14.232 -9.176 1.00 81.25 130 VAL A C 1
ATOM 1017 O O . VAL A 1 130 ? 6.150 14.181 -9.944 1.00 81.25 130 VAL A O 1
ATOM 1020 N N . PRO A 1 131 ? 7.367 13.287 -8.247 1.00 82.25 131 PRO A N 1
ATOM 1021 C CA . PRO A 1 131 ? 6.470 12.163 -8.013 1.00 82.25 131 PRO A CA 1
ATOM 1022 C C . PRO A 1 131 ? 5.038 12.621 -7.729 1.00 82.25 131 PRO A C 1
ATOM 1024 O O . PRO A 1 131 ? 4.809 13.559 -6.960 1.00 82.25 131 PRO A O 1
ATOM 1027 N N . VAL A 1 132 ? 4.061 11.948 -8.336 1.00 81.50 132 VAL A N 1
ATOM 1028 C CA . VAL A 1 132 ? 2.643 12.310 -8.214 1.00 81.50 132 VAL A CA 1
ATOM 1029 C C . VAL A 1 132 ? 1.913 11.257 -7.394 1.00 81.50 132 VAL A C 1
ATOM 1031 O O . VAL A 1 132 ? 1.903 10.078 -7.742 1.00 81.50 132 VAL A O 1
ATOM 1034 N N . SER A 1 133 ? 1.269 11.696 -6.312 1.00 84.25 133 SER A N 1
ATOM 1035 C CA . SER A 1 133 ? 0.418 10.831 -5.492 1.00 84.25 133 SER A CA 1
ATOM 1036 C C . SER A 1 133 ? -0.834 10.408 -6.256 1.00 84.25 133 SER A C 1
ATOM 1038 O O . SER A 1 133 ? -1.563 11.254 -6.783 1.00 84.25 133 SER A O 1
ATOM 1040 N N . LYS A 1 134 ? -1.131 9.103 -6.242 1.00 81.62 134 LYS A N 1
ATOM 1041 C CA . LYS A 1 134 ? -2.349 8.543 -6.858 1.00 81.62 134 LYS A CA 1
ATOM 1042 C C . LYS A 1 134 ? -3.632 8.901 -6.092 1.00 81.62 134 LYS A C 1
ATOM 1044 O O . LYS A 1 134 ? -4.723 8.807 -6.647 1.00 81.62 134 LYS A O 1
ATOM 1049 N N . PHE A 1 135 ? -3.509 9.315 -4.829 1.00 85.94 135 PHE A N 1
ATOM 1050 C CA . PHE A 1 135 ? -4.634 9.497 -3.901 1.00 85.94 135 PHE A CA 1
ATOM 1051 C C . PHE A 1 135 ? -4.731 10.914 -3.324 1.00 85.94 135 PHE A C 1
ATOM 1053 O O . PHE A 1 135 ? -5.373 11.113 -2.298 1.00 85.94 135 PHE A O 1
ATOM 1060 N N . SER A 1 136 ? -4.074 11.898 -3.946 1.00 78.62 136 SER A N 1
ATOM 1061 C CA . SER A 1 136 ? -3.940 13.258 -3.408 1.00 78.62 136 SER A CA 1
ATOM 1062 C C . SER A 1 136 ? -5.267 13.848 -2.897 1.00 78.62 136 SER A C 1
ATOM 1064 O O . SER A 1 136 ? -6.202 14.055 -3.670 1.00 78.62 136 SER A O 1
ATOM 1066 N N . GLY A 1 137 ? -5.340 14.107 -1.584 1.00 81.81 137 GLY A N 1
ATOM 1067 C CA . GLY A 1 137 ? -6.507 14.692 -0.910 1.00 81.81 137 GLY A CA 1
ATOM 1068 C C . GLY A 1 137 ? -7.728 13.773 -0.780 1.00 81.81 137 GLY A C 1
ATOM 1069 O O . GLY A 1 137 ? -8.814 14.252 -0.458 1.00 81.81 137 GLY A O 1
ATOM 1070 N N . MET A 1 138 ? -7.592 12.472 -1.050 1.00 90.31 138 MET A N 1
ATOM 1071 C CA . MET A 1 138 ? -8.708 11.534 -0.983 1.00 90.31 138 MET A CA 1
ATOM 1072 C C . MET A 1 138 ? -9.014 11.140 0.465 1.00 90.31 138 MET A C 1
ATOM 1074 O O . MET A 1 138 ? -8.154 10.623 1.179 1.00 90.31 138 MET A O 1
ATOM 1078 N N . GLN A 1 139 ? -10.275 11.327 0.858 1.00 93.75 139 GLN A N 1
ATOM 1079 C CA . GLN A 1 139 ? -10.818 10.894 2.142 1.00 93.75 139 GLN A CA 1
ATOM 1080 C C . GLN A 1 139 ? -12.044 10.019 1.931 1.00 93.75 139 GLN A C 1
ATOM 1082 O O . GLN A 1 139 ? -12.961 10.387 1.194 1.00 93.75 139 GLN A O 1
ATOM 1087 N N . LEU A 1 140 ? -12.080 8.862 2.587 1.00 96.12 140 LEU A N 1
ATOM 1088 C CA . LEU A 1 140 ? -13.199 7.929 2.498 1.00 96.12 140 LEU A CA 1
ATOM 1089 C C . LEU A 1 140 ? -13.486 7.307 3.860 1.00 96.12 140 LEU A C 1
ATOM 1091 O O . LEU A 1 140 ? -12.584 7.050 4.655 1.00 96.12 140 LEU A O 1
ATOM 1095 N N . ARG A 1 141 ? -14.766 7.030 4.127 1.00 97.88 141 ARG A N 1
ATOM 1096 C CA . ARG A 1 141 ? -15.149 6.251 5.309 1.00 97.88 141 ARG A CA 1
ATOM 1097 C C . ARG A 1 141 ? -14.694 4.804 5.167 1.00 97.88 141 ARG A C 1
ATOM 1099 O O . ARG A 1 141 ? -14.691 4.263 4.056 1.00 97.88 141 ARG A O 1
ATOM 1106 N N . GLY A 1 142 ? -14.387 4.154 6.287 1.00 98.12 142 GLY A N 1
ATOM 1107 C CA . GLY A 1 142 ? -13.969 2.752 6.290 1.00 98.12 142 GLY A CA 1
ATOM 1108 C C . GLY A 1 142 ? -14.996 1.827 5.637 1.00 98.12 142 GLY A C 1
ATOM 1109 O O . GLY A 1 142 ? -14.617 0.946 4.869 1.00 98.12 142 GLY A O 1
ATOM 1110 N N . VAL A 1 143 ? -16.296 2.079 5.822 1.00 98.31 143 VAL A N 1
ATOM 1111 C CA . VAL A 1 143 ? -17.355 1.318 5.136 1.00 98.31 143 VAL A CA 1
ATOM 1112 C C . VAL A 1 143 ? -17.254 1.421 3.610 1.00 98.31 143 VAL A C 1
ATOM 1114 O O . VAL A 1 143 ? -17.408 0.420 2.912 1.00 98.31 143 VAL A O 1
ATOM 1117 N N . THR A 1 144 ? -16.928 2.600 3.076 1.00 98.00 144 THR A N 1
ATOM 1118 C CA . THR A 1 144 ? -16.748 2.816 1.634 1.00 98.00 144 THR A CA 1
ATOM 1119 C C . THR A 1 144 ? -15.500 2.098 1.133 1.00 98.00 144 THR A C 1
ATOM 1121 O O . THR A 1 144 ? -15.555 1.414 0.113 1.00 98.0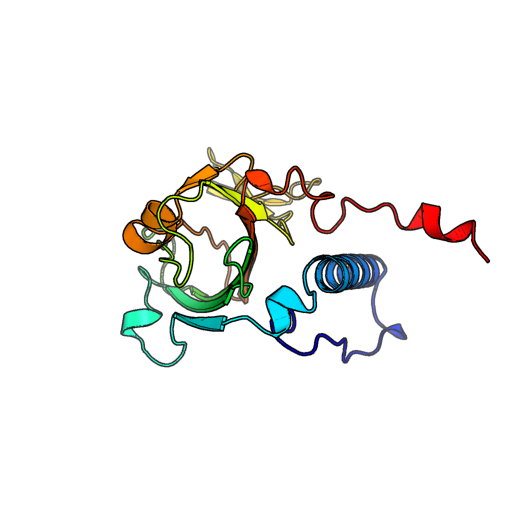0 144 THR A O 1
ATOM 1124 N N . LEU A 1 145 ? -14.395 2.185 1.878 1.00 97.50 145 LEU A N 1
ATOM 1125 C CA . LEU A 1 145 ? -13.144 1.489 1.563 1.00 97.50 145 LEU A CA 1
ATOM 1126 C C . LEU A 1 145 ? -13.307 -0.038 1.548 1.00 97.50 145 LEU A C 1
ATOM 1128 O O . LEU A 1 145 ? -12.706 -0.713 0.713 1.00 97.50 145 LEU A O 1
ATOM 1132 N N . MET A 1 146 ? -14.130 -0.587 2.443 1.00 97.81 146 MET A N 1
ATOM 1133 C CA . MET A 1 146 ? -14.348 -2.033 2.544 1.00 97.81 146 MET A CA 1
ATOM 1134 C C . MET A 1 146 ? -15.417 -2.557 1.575 1.00 97.81 146 MET A C 1
ATOM 1136 O O . MET A 1 146 ? -15.295 -3.679 1.092 1.00 97.81 146 MET A O 1
ATOM 1140 N N . LYS A 1 147 ? -16.455 -1.769 1.255 1.00 96.56 147 LYS A N 1
ATOM 1141 C CA . LYS A 1 147 ? -17.559 -2.209 0.376 1.00 96.56 147 LYS A CA 1
ATOM 1142 C C . LYS A 1 147 ? -17.380 -1.782 -1.080 1.00 96.56 147 LYS A C 1
ATOM 1144 O O . LYS A 1 147 ? -17.537 -2.605 -1.976 1.00 96.56 147 LYS A O 1
ATOM 1149 N N . ALA A 1 148 ? -17.056 -0.516 -1.336 1.00 94.25 148 ALA A N 1
ATOM 1150 C CA . ALA A 1 148 ? -16.886 0.001 -2.698 1.00 94.25 148 ALA A CA 1
ATOM 1151 C C . ALA A 1 148 ? -15.449 -0.167 -3.218 1.00 94.25 148 ALA A C 1
ATOM 1153 O O . ALA A 1 148 ? -15.249 -0.383 -4.414 1.00 94.25 148 ALA A O 1
ATOM 1154 N N . GLY A 1 149 ? -14.462 -0.091 -2.323 1.00 93.31 149 GLY A N 1
ATOM 1155 C CA . GLY A 1 149 ? -13.048 -0.250 -2.653 1.00 93.31 149 GLY A CA 1
ATOM 1156 C C . GLY A 1 149 ? -12.417 0.949 -3.369 1.00 93.31 149 GLY A C 1
ATOM 1157 O O . GLY A 1 149 ? -13.095 1.869 -3.837 1.00 93.31 149 GLY A O 1
ATOM 1158 N N . LEU A 1 150 ? -11.088 0.922 -3.451 1.00 91.38 150 LEU A N 1
ATOM 1159 C CA . LEU A 1 150 ? -10.262 1.969 -4.048 1.00 91.38 150 LEU A CA 1
ATOM 1160 C C . LEU A 1 150 ? -9.923 1.656 -5.509 1.00 91.38 150 LEU A C 1
ATOM 1162 O O . LEU A 1 150 ? -9.420 0.564 -5.775 1.00 91.38 150 LEU A O 1
ATOM 1166 N N . PRO A 1 151 ? -10.144 2.590 -6.451 1.00 87.88 151 PRO A N 1
ATOM 1167 C CA . PRO A 1 151 ? -9.640 2.448 -7.810 1.00 87.88 151 PRO A CA 1
ATOM 1168 C C . PRO A 1 151 ? -8.104 2.482 -7.812 1.00 87.88 151 PRO A C 1
ATOM 1170 O O . PRO A 1 151 ? -7.509 3.428 -7.299 1.00 87.88 151 PRO A O 1
ATOM 1173 N N . LEU A 1 152 ? -7.462 1.471 -8.398 1.00 85.38 152 LEU A N 1
ATOM 1174 C CA . LEU A 1 152 ? -6.005 1.393 -8.522 1.00 85.38 152 LEU A CA 1
ATOM 1175 C C . LEU A 1 152 ? -5.558 1.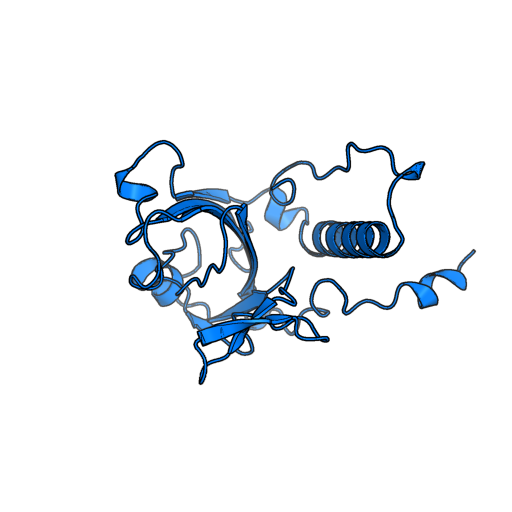473 -9.972 1.00 85.38 152 LEU A C 1
ATOM 1177 O O . LEU A 1 152 ? -6.005 0.698 -10.812 1.00 85.38 152 LEU A O 1
ATOM 1181 N N . GLN A 1 153 ? -4.616 2.369 -10.249 1.00 80.19 153 GLN A N 1
ATOM 1182 C CA . GLN A 1 153 ? -4.016 2.503 -11.567 1.00 80.19 153 GLN A CA 1
ATOM 1183 C C . GLN A 1 153 ? -2.604 1.915 -11.578 1.00 80.19 153 GLN A C 1
ATOM 1185 O O . GLN A 1 153 ? -1.749 2.301 -10.773 1.00 80.19 153 GLN A O 1
ATOM 1190 N N . PHE A 1 154 ? -2.383 1.018 -12.535 1.00 81.56 154 PHE A N 1
ATOM 1191 C CA . PHE A 1 154 ? -1.088 0.425 -12.847 1.00 81.56 154 PHE A CA 1
ATOM 1192 C C . PHE A 1 154 ? -0.709 0.764 -14.284 1.00 81.56 154 PHE A C 1
ATOM 1194 O O . PHE A 1 154 ? -1.584 0.857 -15.152 1.00 81.56 154 PHE A O 1
ATOM 1201 N N . LEU A 1 155 ? 0.581 0.985 -14.517 1.00 79.94 155 LEU A N 1
ATOM 1202 C CA . LEU A 1 155 ? 1.098 1.363 -15.835 1.00 79.94 155 LEU A CA 1
ATOM 1203 C C . LEU A 1 155 ? 1.864 0.228 -16.519 1.00 79.94 155 LEU A C 1
ATOM 1205 O O . LEU A 1 155 ? 1.835 0.146 -17.746 1.00 79.94 155 LEU A O 1
ATOM 1209 N N . PHE A 1 156 ? 2.512 -0.642 -15.742 1.00 80.69 156 PHE A N 1
ATOM 1210 C CA . PHE A 1 156 ? 3.427 -1.666 -16.246 1.00 80.69 156 PHE A CA 1
ATOM 1211 C C . PHE A 1 156 ? 3.350 -2.956 -15.421 1.00 80.69 156 PHE A C 1
ATOM 1213 O O . PHE A 1 156 ? 2.834 -2.965 -14.300 1.00 80.69 156 PHE A O 1
ATOM 1220 N N . ASP A 1 157 ? 3.925 -4.031 -15.957 1.00 84.12 157 ASP A N 1
ATOM 1221 C CA . ASP A 1 157 ? 4.224 -5.243 -15.191 1.00 84.12 157 ASP A CA 1
ATOM 1222 C C . ASP A 1 157 ? 5.196 -4.918 -14.052 1.00 84.12 157 ASP A C 1
ATOM 1224 O O . ASP A 1 157 ? 6.128 -4.129 -14.218 1.00 84.12 157 ASP A O 1
ATOM 1228 N N . GLY A 1 158 ? 4.971 -5.508 -12.878 1.00 83.94 158 GLY A N 1
ATOM 1229 C CA . GLY A 1 158 ? 5.769 -5.235 -11.681 1.00 83.94 158 GLY A CA 1
ATOM 1230 C C . GLY A 1 158 ? 5.447 -3.911 -10.979 1.00 83.94 158 GLY A C 1
ATOM 1231 O O . GLY A 1 158 ? 6.025 -3.638 -9.924 1.00 83.94 158 GLY A O 1
ATOM 1232 N N . ASP A 1 159 ? 4.528 -3.096 -11.512 1.00 86.94 159 ASP A N 1
ATOM 1233 C CA . ASP A 1 159 ? 4.131 -1.835 -10.882 1.00 86.94 159 ASP A CA 1
ATOM 1234 C C . ASP A 1 159 ? 3.507 -2.088 -9.500 1.00 86.94 159 ASP A C 1
ATOM 1236 O O . ASP A 1 159 ? 2.723 -3.018 -9.283 1.00 86.94 159 ASP A O 1
ATOM 1240 N N . CYS A 1 160 ? 3.875 -1.254 -8.536 1.00 88.50 160 CYS A N 1
ATOM 1241 C CA . CYS A 1 160 ? 3.505 -1.414 -7.140 1.00 88.50 160 CYS A CA 1
ATOM 1242 C C . CYS A 1 160 ? 2.827 -0.145 -6.631 1.00 88.50 160 CYS A C 1
ATOM 1244 O O . CYS A 1 160 ? 3.163 0.970 -7.015 1.00 88.50 160 CYS A O 1
ATOM 1246 N N . SER A 1 161 ? 1.870 -0.310 -5.723 1.00 90.44 161 SER A N 1
ATOM 1247 C CA . SER A 1 161 ? 1.302 0.803 -4.960 1.00 90.44 161 SER A CA 1
ATOM 1248 C C . SER A 1 161 ? 1.452 0.513 -3.473 1.00 90.44 161 SER A C 1
ATOM 1250 O O . SER A 1 161 ? 1.092 -0.573 -3.015 1.00 90.44 161 SER A O 1
ATOM 1252 N N . LEU A 1 162 ? 1.993 1.478 -2.732 1.00 93.06 162 LEU A N 1
ATOM 1253 C CA . LEU A 1 162 ? 2.175 1.416 -1.286 1.00 93.06 162 LEU A CA 1
ATOM 1254 C C . LEU A 1 162 ? 1.554 2.668 -0.677 1.00 93.06 162 LEU A C 1
ATOM 1256 O O . LEU A 1 162 ? 1.985 3.776 -0.982 1.00 93.06 162 LEU A O 1
ATOM 1260 N N . PHE A 1 163 ? 0.558 2.499 0.183 1.00 94.00 163 PHE A N 1
ATOM 1261 C CA . PHE A 1 163 ? -0.155 3.629 0.771 1.00 94.00 163 PHE A CA 1
ATOM 1262 C C . PHE A 1 163 ? -0.596 3.350 2.209 1.00 94.00 163 PHE A C 1
ATOM 1264 O O . PHE A 1 163 ? -0.806 2.203 2.610 1.00 94.00 163 PHE A O 1
ATOM 1271 N N . GLU A 1 164 ? -0.717 4.415 2.994 1.00 94.94 164 GLU A N 1
ATOM 1272 C CA . GLU A 1 164 ? -1.286 4.402 4.338 1.00 94.94 164 GLU A CA 1
ATOM 1273 C C . GLU A 1 164 ? -2.758 4.815 4.275 1.00 94.94 164 GLU A C 1
ATOM 1275 O O . GLU A 1 164 ? -3.133 5.760 3.585 1.00 94.94 164 GLU A O 1
ATOM 1280 N N . ILE A 1 165 ? -3.584 4.111 5.036 1.00 96.31 165 ILE A N 1
ATOM 1281 C CA . ILE A 1 165 ? -4.932 4.520 5.411 1.00 96.31 165 ILE A CA 1
ATOM 1282 C C . ILE A 1 165 ? -4.822 5.056 6.832 1.00 96.31 165 ILE A C 1
ATOM 1284 O O . ILE A 1 165 ? -4.444 4.305 7.731 1.00 96.31 165 ILE A O 1
ATOM 1288 N N . ARG A 1 166 ? -5.110 6.335 7.055 1.00 95.00 166 ARG A N 1
ATOM 1289 C CA . ARG A 1 166 ? -4.908 6.995 8.352 1.00 95.00 166 ARG A CA 1
ATOM 1290 C C . ARG A 1 166 ? -6.180 7.694 8.792 1.00 95.00 166 ARG A C 1
ATOM 1292 O O . ARG A 1 166 ? -6.749 8.449 8.021 1.00 95.00 166 ARG A O 1
ATOM 1299 N N . SER A 1 167 ? -6.634 7.443 10.018 1.00 95.81 167 SER A N 1
ATOM 1300 C CA . SER A 1 167 ? -7.782 8.153 10.583 1.00 95.81 167 SER A CA 1
ATOM 1301 C C . SER A 1 167 ? -7.490 9.648 10.578 1.00 95.81 167 SER A C 1
ATOM 1303 O O . SER A 1 167 ? -6.443 10.067 11.083 1.00 95.81 167 SER A O 1
ATOM 1305 N N . SER A 1 168 ? -8.417 10.445 10.054 1.00 90.19 168 SER A N 1
ATOM 1306 C CA . SER A 1 168 ? -8.261 11.902 9.993 1.00 90.19 168 SER A CA 1
ATOM 1307 C C . SER A 1 168 ? -8.169 12.548 11.384 1.00 90.19 168 SER A C 1
ATOM 1309 O O . SER A 1 168 ? -7.654 13.655 11.526 1.00 90.19 168 SER A O 1
ATOM 1311 N N . GLU A 1 169 ? -8.587 11.836 12.435 1.00 89.75 169 GLU A N 1
ATOM 1312 C CA . GLU A 1 169 ? -8.447 12.257 13.836 1.00 89.75 169 GLU A CA 1
ATOM 1313 C C . GLU A 1 169 ? -6.989 12.264 14.322 1.00 89.75 169 GLU A C 1
ATOM 1315 O O . GLU A 1 169 ? -6.654 12.972 15.268 1.00 89.75 169 GLU A O 1
ATOM 1320 N N . LEU A 1 170 ? -6.095 11.510 13.671 1.00 83.06 170 LEU A N 1
ATOM 1321 C CA . LEU A 1 170 ? -4.676 11.456 14.033 1.00 83.06 170 LEU A CA 1
ATOM 1322 C C . LEU A 1 170 ? -3.863 12.649 13.497 1.00 83.06 170 LEU A C 1
ATOM 1324 O O . LEU A 1 170 ? -2.642 12.688 13.682 1.00 83.06 170 LEU A O 1
ATOM 1328 N N . GLY A 1 171 ? -4.504 13.588 12.797 1.00 73.56 171 GLY A N 1
ATOM 1329 C CA . GLY A 1 171 ? -3.851 14.735 12.172 1.00 73.56 171 GLY A CA 1
ATOM 1330 C C . GLY A 1 171 ? -2.933 14.368 10.998 1.00 73.56 171 GLY A C 1
ATOM 1331 O O . GLY A 1 171 ? -2.784 13.200 10.620 1.00 73.56 171 GLY A O 1
ATOM 1332 N N . ALA A 1 172 ? -2.307 15.395 10.416 1.00 66.69 172 ALA A N 1
ATOM 1333 C CA . ALA A 1 172 ? -1.475 15.269 9.221 1.00 66.69 172 ALA A CA 1
ATOM 1334 C C . ALA A 1 172 ? -0.223 14.401 9.453 1.00 66.69 172 ALA A C 1
ATOM 1336 O O . ALA A 1 172 ? 0.424 14.461 10.500 1.00 66.69 172 ALA A O 1
ATOM 1337 N N . ARG A 1 173 ? 0.144 13.611 8.439 1.00 68.00 173 ARG A N 1
ATOM 1338 C CA . ARG A 1 173 ? 1.391 12.837 8.400 1.00 68.00 173 ARG A CA 1
ATOM 1339 C C . ARG A 1 173 ? 2.536 13.717 7.854 1.00 68.00 173 ARG A C 1
ATOM 1341 O O . ARG A 1 173 ? 2.289 14.484 6.923 1.00 68.00 173 ARG A O 1
ATOM 1348 N N . PRO A 1 174 ? 3.785 13.586 8.346 1.00 56.25 174 PRO A N 1
ATOM 1349 C CA . PRO A 1 174 ? 4.964 14.011 7.588 1.00 56.25 174 PRO A CA 1
ATOM 1350 C C . PRO A 1 174 ? 4.950 13.359 6.193 1.00 56.25 174 PRO A C 1
ATOM 1352 O O . PRO A 1 174 ? 4.502 12.219 6.070 1.00 56.25 174 PRO A O 1
ATOM 1355 N N . GLY A 1 175 ? 5.370 14.095 5.160 1.00 54.12 175 GLY A N 1
ATOM 1356 C CA . GLY A 1 175 ? 5.143 13.765 3.745 1.00 54.12 175 GLY A CA 1
ATOM 1357 C C . GLY A 1 175 ? 5.666 12.397 3.240 1.00 54.12 175 GLY A C 1
ATOM 1358 O O . GLY A 1 175 ? 6.246 11.616 3.998 1.00 54.12 175 GLY A O 1
ATOM 1359 N N . PRO A 1 176 ? 5.410 12.073 1.957 1.00 62.12 176 PRO A N 1
ATOM 1360 C CA . PRO A 1 176 ? 5.713 10.769 1.348 1.00 62.12 176 PRO A CA 1
ATOM 1361 C C . PRO A 1 176 ? 7.223 10.488 1.198 1.00 62.12 176 PRO A C 1
ATOM 1363 O O . PRO A 1 176 ? 8.060 11.351 1.464 1.00 62.12 176 PRO A O 1
ATOM 1366 N N . ALA A 1 177 ? 7.595 9.287 0.720 1.00 51.25 177 ALA A N 1
ATOM 1367 C CA . ALA A 1 177 ? 8.967 9.004 0.273 1.00 51.25 177 ALA A CA 1
ATOM 1368 C C . ALA A 1 177 ? 9.501 10.142 -0.615 1.00 51.25 177 ALA A C 1
ATOM 1370 O O . ALA A 1 177 ? 8.829 10.562 -1.555 1.00 51.25 177 ALA A O 1
ATOM 1371 N N . GLY A 1 178 ? 10.705 10.634 -0.314 1.00 48.47 178 GLY A N 1
ATOM 1372 C CA . GLY A 1 178 ? 11.353 11.710 -1.073 1.00 48.47 178 GLY A CA 1
ATOM 1373 C C . GLY A 1 178 ? 11.004 13.134 -0.626 1.00 48.47 178 GLY A C 1
ATOM 1374 O O . GLY A 1 178 ? 11.666 14.068 -1.061 1.00 48.47 178 GLY A O 1
ATOM 1375 N N . SER A 1 179 ? 10.047 13.335 0.292 1.00 53.12 179 SER A N 1
ATOM 1376 C CA . SER A 1 179 ? 9.803 14.662 0.887 1.00 53.12 179 SER A CA 1
ATOM 1377 C C . SER A 1 179 ? 10.750 14.997 2.046 1.00 53.12 179 SER A C 1
ATOM 1379 O O . SER A 1 179 ? 10.618 16.055 2.659 1.00 53.12 179 SER A O 1
ATOM 1381 N N . PHE A 1 180 ? 11.645 14.074 2.412 1.00 50.25 180 PHE A N 1
ATOM 1382 C CA . PHE A 1 180 ? 12.571 14.236 3.526 1.00 50.25 180 PHE A CA 1
ATOM 1383 C C . PHE A 1 180 ? 13.954 14.627 3.006 1.00 50.25 180 PHE A C 1
ATOM 1385 O O . PHE A 1 180 ? 14.618 13.843 2.330 1.00 50.25 180 PHE A O 1
ATOM 1392 N N . ASP A 1 181 ? 14.391 15.839 3.338 1.00 55.53 181 ASP A N 1
ATOM 1393 C CA . ASP A 1 181 ? 15.727 16.313 3.001 1.00 55.53 181 ASP A CA 1
ATOM 1394 C C . ASP A 1 181 ? 16.768 15.692 3.947 1.00 55.53 181 ASP A C 1
ATOM 1396 O O . ASP A 1 181 ? 16.983 16.146 5.076 1.00 55.53 181 ASP A O 1
ATOM 1400 N N . PHE A 1 182 ? 17.441 14.642 3.474 1.00 54.22 182 PHE A N 1
ATOM 1401 C CA . PHE A 1 182 ? 18.497 13.959 4.222 1.00 54.22 182 PHE A CA 1
ATOM 1402 C C . PHE A 1 182 ? 19.768 14.802 4.418 1.00 54.22 182 PHE A C 1
ATOM 1404 O O . PHE A 1 182 ? 20.635 14.401 5.200 1.00 54.22 182 PHE A O 1
ATOM 1411 N N . THR A 1 183 ? 19.917 15.958 3.759 1.00 55.00 183 THR A N 1
ATOM 1412 C CA . THR A 1 183 ? 21.100 16.822 3.941 1.00 55.00 183 THR A CA 1
ATOM 1413 C C . THR A 1 183 ? 21.155 17.455 5.334 1.00 55.00 183 THR A C 1
ATOM 1415 O O . THR A 1 183 ? 22.243 17.699 5.859 1.00 55.00 183 THR A O 1
ATOM 1418 N N . THR A 1 184 ? 20.000 17.607 5.988 1.00 46.72 184 THR A N 1
ATOM 1419 C CA . THR A 1 184 ? 19.869 18.154 7.350 1.00 46.72 184 THR A CA 1
ATOM 1420 C C . THR A 1 184 ? 20.367 17.216 8.457 1.00 46.72 184 THR A C 1
ATOM 1422 O O . THR A 1 184 ? 20.648 17.667 9.564 1.00 46.72 184 THR A O 1
ATOM 1425 N N . LEU A 1 185 ? 20.567 15.922 8.174 1.00 51.06 185 LEU A N 1
ATOM 1426 C CA . LEU A 1 185 ? 21.115 14.952 9.138 1.00 51.06 185 LEU A CA 1
ATOM 1427 C C . LEU A 1 185 ? 22.636 15.075 9.339 1.00 51.06 185 LEU A C 1
ATOM 1429 O O . LEU A 1 185 ? 23.181 14.451 10.247 1.00 51.06 185 LEU A O 1
ATOM 1433 N N . ARG A 1 186 ? 23.341 15.871 8.522 1.00 42.53 186 ARG A N 1
ATOM 1434 C CA . ARG A 1 186 ? 24.807 16.024 8.606 1.00 42.53 186 ARG A CA 1
ATOM 1435 C C . ARG A 1 186 ? 25.299 16.960 9.717 1.00 42.53 186 ARG A C 1
ATOM 1437 O O . ARG A 1 186 ? 26.506 17.051 9.902 1.00 42.53 186 ARG A O 1
ATOM 1444 N N . SER A 1 187 ? 24.418 17.638 10.457 1.00 37.81 187 SER A N 1
ATOM 1445 C CA . SER A 1 187 ? 24.816 18.577 11.522 1.00 37.81 187 SER A CA 1
ATOM 1446 C C . SER A 1 187 ? 24.758 18.000 12.943 1.00 37.81 187 SER A C 1
ATOM 1448 O O . SER A 1 187 ? 24.886 18.756 13.901 1.00 37.81 187 SER A O 1
ATOM 1450 N N . ALA A 1 188 ? 24.533 16.693 13.098 1.00 37.38 188 ALA A N 1
ATOM 1451 C CA . ALA A 1 188 ? 24.439 16.037 14.403 1.00 37.38 188 ALA A CA 1
ATOM 1452 C C . ALA A 1 188 ? 25.353 14.803 14.478 1.00 37.38 188 ALA A C 1
ATOM 1454 O O . ALA A 1 188 ? 24.879 13.681 14.653 1.00 37.38 188 ALA A O 1
ATOM 1455 N N . VAL A 1 189 ? 26.660 15.021 14.317 1.00 36.84 189 VAL A N 1
ATOM 1456 C CA . VAL A 1 189 ? 27.725 14.140 14.825 1.00 36.84 189 VAL A CA 1
ATOM 1457 C C . VAL A 1 189 ? 28.804 15.016 15.437 1.00 36.84 189 VAL A C 1
ATOM 1459 O O . VAL A 1 189 ? 29.201 15.987 14.754 1.00 36.84 189 VAL A O 1
#